Protein AF-0000000073252602 (afdb_homodimer)

Solvent-accessible surface area (backbone atoms only — not comparable to full-atom values): 15038 Å² total; per-residue (Å²): 120,87,71,72,68,54,63,70,47,52,50,23,44,49,46,22,26,39,42,20,16,16,50,15,20,23,41,30,28,45,29,68,19,36,39,57,23,21,64,76,45,53,69,66,58,18,42,52,24,44,48,33,38,52,52,40,44,60,67,46,49,59,59,51,23,48,54,31,21,53,34,11,45,50,21,18,51,52,25,47,75,69,73,41,64,23,64,26,22,44,47,18,18,54,30,28,41,40,50,56,59,48,40,61,74,76,37,43,68,57,50,51,53,50,53,30,44,61,70,67,71,46,96,67,52,54,66,55,50,46,50,50,50,51,51,49,27,52,54,41,37,58,47,16,49,40,14,36,52,8,20,55,30,25,47,53,20,56,55,71,69,73,120,86,70,74,70,55,65,71,46,52,51,23,42,48,47,23,25,41,42,19,15,16,50,16,20,23,41,31,26,45,29,68,20,36,38,58,22,20,65,75,44,52,68,67,60,16,44,52,23,44,48,33,38,51,52,40,44,60,67,47,47,59,59,51,23,48,53,32,19,52,35,10,46,50,20,19,51,53,24,47,76,69,74,41,64,22,65,27,22,44,47,17,18,54,30,29,42,42,50,55,58,46,40,62,75,74,36,42,68,58,50,52,52,49,51,31,44,61,70,67,71,45,94,67,52,53,67,54,51,46,50,48,50,49,51,48,26,52,54,42,37,57,47,17,50,39,15,38,52,9,20,55,30,26,47,53,21,55,54,73,68,76

Radius of gyration: 21.04 Å; Cα contacts (8 Å, |Δi|>4): 542; chains: 2; bounding box: 45×65×42 Å

Structure (mmCIF, N/CA/C/O backbone):
data_AF-0000000073252602-model_v1
#
loop_
_entity.id
_entity.type
_entity.pdbx_description
1 polymer 'Chromosome 1, complete genome'
#
loop_
_atom_site.group_PDB
_atom_site.id
_atom_site.type_symbol
_atom_site.label_atom_id
_atom_site.label_alt_id
_atom_site.label_comp_id
_atom_site.label_asym_id
_atom_site.label_entity_id
_atom_site.label_seq_id
_atom_site.pdbx_PDB_ins_code
_atom_site.Cartn_x
_atom_site.Cartn_y
_atom_site.Cartn_z
_atom_site.occupancy
_atom_site.B_iso_or_equiv
_atom_site.auth_seq_id
_atom_site.auth_comp_id
_atom_site.auth_asym_id
_atom_site.auth_atom_id
_atom_site.pdbx_PDB_model_num
ATOM 1 N N . MET A 1 1 ? -5.305 33 21.969 1 40.25 1 MET A N 1
ATOM 2 C CA . MET A 1 1 ? -4.047 32.281 22.172 1 40.25 1 MET A CA 1
ATOM 3 C C . MET A 1 1 ? -3.906 31.141 21.172 1 40.25 1 MET A C 1
ATOM 5 O O . MET A 1 1 ? -4.906 30.547 20.75 1 40.25 1 MET A O 1
ATOM 9 N N . PRO A 1 2 ? -2.93 31.094 20.281 1 50.28 2 PRO A N 1
ATOM 10 C CA . PRO A 1 2 ? -2.902 30.031 19.281 1 50.28 2 PRO A CA 1
ATOM 11 C C . PRO A 1 2 ? -3.271 28.656 19.844 1 50.28 2 PRO A C 1
ATOM 13 O O . PRO A 1 2 ? -2.803 28.281 20.922 1 50.28 2 PRO A O 1
ATOM 16 N N . VAL A 1 3 ? -4.598 28.234 19.875 1 56.09 3 VAL A N 1
ATOM 17 C CA . VAL A 1 3 ? -5.121 27.047 20.516 1 56.09 3 VAL A CA 1
ATOM 18 C C . VAL A 1 3 ? -4.203 25.859 20.234 1 56.09 3 VAL A C 1
ATOM 20 O O . VAL A 1 3 ? -4.023 25.469 19.078 1 56.09 3 VAL A O 1
ATOM 23 N N . SER A 1 4 ? -3.256 25.578 21.188 1 78.88 4 SER A N 1
ATOM 24 C CA . SER A 1 4 ? -2.33 24.453 21.094 1 78.88 4 SER A CA 1
ATOM 25 C C . SER A 1 4 ? -3.078 23.125 21.016 1 78.88 4 SER A C 1
ATOM 27 O O . SER A 1 4 ? -3.871 22.797 21.891 1 78.88 4 SER A O 1
ATO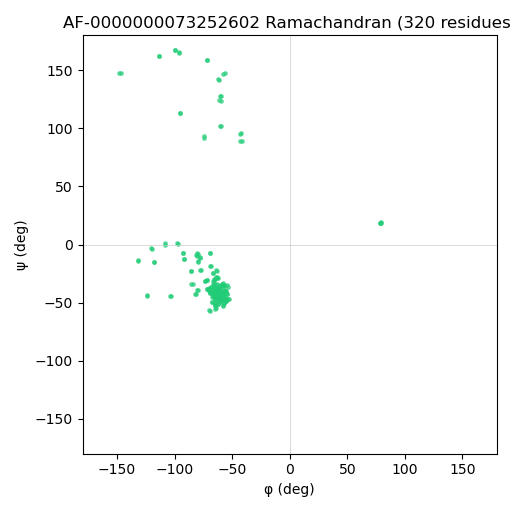M 29 N N . ILE A 1 5 ? -3.23 22.484 19.844 1 86.69 5 ILE A N 1
ATOM 30 C CA . ILE A 1 5 ? -3.879 21.188 19.703 1 86.69 5 ILE A CA 1
ATOM 31 C C . ILE A 1 5 ? -3.139 20.141 20.531 1 86.69 5 ILE A C 1
ATOM 33 O O . ILE A 1 5 ? -1.924 19.984 20.391 1 86.69 5 ILE A O 1
ATOM 37 N N . PRO A 1 6 ? -3.908 19.516 21.422 1 91 6 PRO A N 1
ATOM 38 C CA . PRO A 1 6 ? -3.242 18.484 22.219 1 91 6 PRO A CA 1
ATOM 39 C C . PRO A 1 6 ? -2.588 17.406 21.359 1 91 6 PRO A C 1
ATOM 41 O O . PRO A 1 6 ? -3.123 17.031 20.312 1 91 6 PRO A O 1
ATOM 44 N N . LEU A 1 7 ? -1.485 16.875 21.859 1 92.06 7 LEU A N 1
ATOM 45 C CA . LEU A 1 7 ? -0.663 15.914 21.125 1 92.06 7 LEU A CA 1
ATOM 46 C C . LEU A 1 7 ? -1.471 14.672 20.75 1 92.06 7 LEU A C 1
ATOM 48 O O . LEU A 1 7 ? -1.41 14.203 19.609 1 92.06 7 LEU A O 1
ATOM 52 N N . PRO A 1 8 ? -2.279 14.125 21.688 1 94.69 8 PRO A N 1
ATOM 53 C CA . PRO A 1 8 ? -3.055 12.938 21.312 1 94.69 8 PRO A CA 1
ATOM 54 C C . PRO A 1 8 ? -4 13.195 20.141 1 94.69 8 PRO A C 1
ATOM 56 O O . PRO A 1 8 ? -4.203 12.312 19.312 1 94.69 8 PRO A O 1
ATOM 59 N N . SER A 1 9 ? -4.535 14.359 20.078 1 94.44 9 SER A N 1
ATOM 60 C CA . SER A 1 9 ? -5.43 14.711 18.969 1 94.44 9 SER A CA 1
ATOM 61 C C . SER A 1 9 ? -4.672 14.82 17.656 1 94.44 9 SER A C 1
ATOM 63 O O . SER A 1 9 ? -5.152 14.367 16.609 1 94.44 9 SER A O 1
ATOM 65 N N . LEU A 1 10 ? -3.508 15.383 17.719 1 94.94 10 LEU A N 1
ATOM 66 C CA . LEU A 1 10 ? -2.674 15.5 16.531 1 94.94 10 LEU A CA 1
ATOM 67 C C . LEU A 1 10 ? -2.25 14.125 16.031 1 94.94 10 LEU A C 1
ATOM 69 O O . LEU A 1 10 ? -2.328 13.852 14.828 1 94.94 10 LEU A O 1
ATOM 73 N N . LEU A 1 11 ? -1.89 13.32 16.922 1 97.56 11 LEU A N 1
ATOM 74 C CA . LEU A 1 11 ? -1.437 11.984 16.562 1 97.56 11 LEU A CA 1
ATOM 75 C C . LEU A 1 11 ? -2.584 11.156 15.984 1 97.56 11 LEU A C 1
ATOM 77 O O . LEU A 1 11 ? -2.383 10.352 15.07 1 97.56 11 LEU A O 1
ATOM 81 N N . ALA A 1 12 ? -3.711 11.336 16.578 1 98.31 12 ALA A N 1
ATOM 82 C CA . ALA A 1 12 ? -4.879 10.625 16.062 1 98.31 12 ALA A CA 1
ATOM 83 C C . ALA A 1 12 ? -5.18 11.055 14.625 1 98.31 12 ALA A C 1
ATOM 85 O O . ALA A 1 12 ? -5.438 10.203 13.758 1 98.31 12 ALA A O 1
ATOM 86 N N . SER A 1 13 ? -5.145 12.352 14.336 1 98.06 13 SER A N 1
ATOM 87 C CA . SER A 1 13 ? -5.371 12.836 12.984 1 98.06 13 SER A CA 1
ATOM 88 C C . SER A 1 13 ? -4.316 12.305 12.023 1 98.06 13 SER A C 1
ATOM 90 O O . SER A 1 13 ? -4.652 11.805 10.945 1 98.06 13 SER A O 1
ATOM 92 N N . ALA A 1 14 ? -3.096 12.328 12.453 1 98.5 14 ALA A N 1
ATOM 93 C CA . ALA A 1 14 ? -1.998 11.859 11.609 1 98.5 14 ALA A CA 1
ATOM 94 C C . ALA A 1 14 ? -2.131 10.359 11.328 1 98.5 14 ALA A C 1
ATOM 96 O O . ALA A 1 14 ? -1.929 9.922 10.195 1 98.5 14 ALA A O 1
ATOM 97 N N . THR A 1 15 ? -2.482 9.648 12.336 1 98.75 15 THR A N 1
ATOM 98 C CA . THR A 1 15 ? -2.607 8.203 12.211 1 98.75 15 THR A CA 1
ATOM 99 C C . THR A 1 15 ? -3.764 7.84 11.281 1 98.75 15 THR A C 1
ATOM 101 O O . THR A 1 15 ? -3.645 6.926 10.461 1 98.75 15 THR A O 1
ATOM 104 N N . GLY A 1 16 ? -4.879 8.531 11.445 1 98.88 16 GLY A N 1
ATOM 105 C CA . GLY A 1 16 ? -5.988 8.305 10.539 1 98.88 16 GLY A CA 1
ATOM 106 C C . GLY A 1 16 ? -5.641 8.586 9.086 1 98.88 16 GLY A C 1
ATOM 107 O O . GLY A 1 16 ? -5.922 7.766 8.211 1 98.88 16 GLY A O 1
ATOM 108 N N . ILE A 1 17 ? -4.996 9.68 8.859 1 98.94 17 ILE A N 1
ATOM 109 C CA . ILE A 1 17 ? -4.648 10.109 7.512 1 98.94 17 ILE A CA 1
ATOM 110 C C . ILE A 1 17 ? -3.613 9.156 6.918 1 98.94 17 ILE A C 1
ATOM 112 O O . ILE A 1 17 ? -3.803 8.633 5.82 1 98.94 17 ILE A O 1
ATOM 116 N N . ALA A 1 18 ? -2.551 8.867 7.641 1 98.94 18 ALA A N 1
ATOM 117 C CA . ALA A 1 18 ? -1.508 7.961 7.168 1 98.94 18 ALA A CA 1
ATOM 118 C C . ALA A 1 18 ? -2.055 6.551 6.969 1 98.94 18 ALA A C 1
ATOM 120 O O . ALA A 1 18 ? -1.698 5.871 6.008 1 98.94 18 ALA A O 1
ATOM 121 N N . GLY A 1 19 ? -2.875 6.145 7.926 1 98.88 19 GLY A N 1
ATOM 122 C CA . GLY A 1 19 ? -3.445 4.812 7.832 1 98.88 19 GLY A CA 1
ATOM 123 C C . GLY A 1 19 ? -4.305 4.617 6.598 1 98.88 19 GLY A C 1
ATOM 124 O O . GLY A 1 19 ? -4.227 3.576 5.941 1 98.88 19 GLY A O 1
ATOM 125 N N . SER A 1 20 ? -5.133 5.578 6.316 1 98.94 20 SER A N 1
ATOM 126 C CA . SER A 1 20 ? -6 5.457 5.145 1 98.94 20 SER A CA 1
ATOM 127 C C . SER A 1 20 ? -5.188 5.512 3.855 1 98.94 20 SER A C 1
ATOM 129 O O . SER A 1 20 ? -5.496 4.801 2.895 1 98.94 20 SER A O 1
ATOM 131 N N . ALA A 1 21 ? -4.137 6.309 3.783 1 98.94 21 ALA A N 1
ATOM 132 C CA . ALA A 1 21 ? -3.244 6.316 2.625 1 98.94 21 ALA A CA 1
ATOM 133 C C . ALA A 1 21 ? -2.506 4.988 2.494 1 98.94 21 ALA A C 1
ATOM 135 O O . ALA A 1 21 ? -2.357 4.457 1.39 1 98.94 21 ALA A O 1
ATOM 136 N N . TRP A 1 22 ? -2.041 4.465 3.578 1 98.94 22 TRP A N 1
ATOM 137 C CA . TRP A 1 22 ? -1.344 3.182 3.605 1 98.94 22 TRP A CA 1
ATOM 138 C C . TRP A 1 22 ? -2.25 2.059 3.111 1 98.94 22 TRP A C 1
ATOM 140 O O . TRP A 1 22 ? -1.839 1.237 2.289 1 98.94 22 TRP A O 1
ATOM 150 N N . ALA A 1 23 ? -3.488 2.096 3.631 1 98.94 23 ALA A N 1
ATOM 151 C CA . ALA A 1 23 ? -4.453 1.091 3.193 1 98.94 23 ALA A CA 1
ATOM 152 C C . ALA A 1 23 ? -4.684 1.171 1.687 1 98.94 23 ALA A C 1
ATOM 154 O O . ALA A 1 23 ? -4.777 0.143 1.011 1 98.94 23 ALA A O 1
ATOM 155 N N . SER A 1 24 ? -4.82 2.367 1.198 1 98.94 24 SER A N 1
ATOM 156 C CA . SER A 1 24 ? -4.984 2.576 -0.236 1 98.94 24 SER A CA 1
ATOM 157 C C . SER A 1 24 ? -3.842 1.946 -1.023 1 98.94 24 SER A C 1
ATOM 159 O O . SER A 1 24 ? -4.074 1.235 -2.004 1 98.94 24 SER A O 1
ATOM 161 N N . GLY A 1 25 ? -2.588 2.166 -0.621 1 98.94 25 GLY A N 1
ATOM 162 C CA . GLY A 1 25 ? -1.432 1.586 -1.285 1 98.94 25 GLY A CA 1
ATOM 163 C C . GLY A 1 25 ? -1.416 0.07 -1.242 1 98.94 25 GLY A C 1
ATOM 164 O O . GLY A 1 25 ? -1.114 -0.582 -2.244 1 98.94 25 GLY A O 1
ATOM 165 N N . PHE A 1 26 ? -1.709 -0.442 -0.071 1 98.94 26 PHE A N 1
ATOM 166 C CA . PHE A 1 26 ? -1.754 -1.89 0.094 1 98.94 26 PHE A CA 1
ATOM 167 C C . PHE A 1 26 ? -2.748 -2.516 -0.876 1 98.94 26 PHE A C 1
ATOM 169 O O . PHE A 1 26 ? -2.414 -3.461 -1.592 1 98.94 26 PHE A O 1
ATOM 176 N N . ILE A 1 27 ? -3.945 -1.985 -0.9 1 98.94 27 ILE A N 1
ATOM 177 C CA . ILE A 1 27 ? -5.012 -2.529 -1.73 1 98.94 27 ILE A CA 1
ATOM 178 C C . ILE A 1 27 ? -4.656 -2.365 -3.205 1 98.94 27 ILE A C 1
ATOM 180 O O . ILE A 1 27 ? -4.875 -3.275 -4.008 1 98.94 27 ILE A O 1
ATOM 184 N N . ALA A 1 28 ? -4.102 -1.271 -3.59 1 98.94 28 ALA A N 1
ATOM 185 C CA . ALA A 1 28 ? -3.699 -1.035 -4.973 1 98.94 28 ALA A CA 1
ATOM 186 C C . ALA A 1 28 ? -2.641 -2.043 -5.414 1 98.94 28 ALA A C 1
ATOM 188 O O . ALA A 1 28 ? -2.648 -2.496 -6.562 1 98.94 28 ALA A O 1
ATOM 189 N N . SER A 1 29 ? -1.744 -2.379 -4.562 1 98.94 29 SER A N 1
ATOM 190 C CA . SER A 1 29 ? -0.656 -3.305 -4.859 1 98.94 29 SER A CA 1
ATOM 191 C C . SER A 1 29 ? -1.188 -4.688 -5.211 1 98.94 29 SER A C 1
ATOM 193 O O . SER A 1 29 ? -0.632 -5.375 -6.074 1 98.94 29 SER A O 1
ATOM 195 N N . LEU A 1 30 ? -2.254 -5.145 -4.555 1 98.94 30 LEU A N 1
ATOM 196 C CA . LEU A 1 30 ? -2.881 -6.418 -4.898 1 98.94 30 LEU A CA 1
ATOM 197 C C . LEU A 1 30 ? -3.279 -6.449 -6.367 1 98.94 30 LEU A C 1
ATOM 199 O O . LEU A 1 30 ? -3.104 -7.469 -7.043 1 98.94 30 LEU A O 1
ATOM 203 N N . SER A 1 31 ? -3.775 -5.355 -6.855 1 98.94 31 SER A N 1
ATOM 204 C CA . SER A 1 31 ? -4.27 -5.262 -8.227 1 98.94 31 SER A CA 1
ATOM 205 C C . SER A 1 31 ? -3.127 -5.027 -9.211 1 98.94 31 SER A C 1
ATOM 207 O O . SER A 1 31 ? -3.064 -5.668 -10.258 1 98.94 31 SER A O 1
ATOM 209 N N . LEU A 1 32 ? -2.234 -4.18 -8.852 1 98.88 32 LEU A N 1
ATOM 210 C CA . LEU A 1 32 ? -1.251 -3.697 -9.82 1 98.88 32 LEU A CA 1
ATOM 211 C C . LEU A 1 32 ? -0.057 -4.645 -9.898 1 98.88 32 LEU A C 1
ATOM 213 O O . LEU A 1 32 ? 0.691 -4.625 -10.875 1 98.88 32 LEU A O 1
ATOM 217 N N . ALA A 1 33 ? 0.138 -5.402 -8.867 1 98.81 33 ALA A N 1
ATOM 218 C CA . ALA A 1 33 ? 1.27 -6.324 -8.859 1 98.81 33 ALA A CA 1
ATOM 219 C C . ALA A 1 33 ? 0.807 -7.758 -8.617 1 98.81 33 ALA A C 1
ATOM 221 O O . ALA A 1 33 ? 1.169 -8.672 -9.359 1 98.81 33 ALA A O 1
ATOM 222 N N . GLY A 1 34 ? -0.078 -7.98 -7.68 1 98.81 34 GLY A N 1
ATOM 223 C CA . GLY A 1 34 ? -0.537 -9.32 -7.344 1 98.81 34 GLY A CA 1
ATOM 224 C C . GLY A 1 34 ? -1.29 -9.992 -8.477 1 98.81 34 GLY A C 1
ATOM 225 O O . GLY A 1 34 ? -0.947 -11.102 -8.883 1 98.81 34 GLY A O 1
ATOM 226 N N . VAL A 1 35 ? -2.262 -9.32 -8.992 1 98.94 35 VAL A N 1
ATOM 227 C CA . VAL A 1 35 ? -3.162 -9.867 -10 1 98.94 35 VAL A CA 1
ATOM 228 C C . VAL A 1 35 ? -2.377 -10.211 -11.258 1 98.94 35 VAL A C 1
ATOM 230 O O . VAL A 1 35 ? -2.539 -11.297 -11.828 1 98.94 35 VAL A O 1
ATOM 233 N N . PRO A 1 36 ? -1.492 -9.367 -11.734 1 98.81 36 PRO A N 1
ATOM 234 C CA . PRO A 1 36 ? -0.687 -9.75 -12.898 1 98.81 36 PRO A CA 1
ATOM 235 C C . PRO A 1 36 ? 0.104 -11.039 -12.664 1 98.81 36 PRO A C 1
ATOM 237 O O . PRO A 1 36 ? 0.293 -11.828 -13.594 1 98.81 36 PRO A O 1
ATOM 240 N N . GLY A 1 37 ? 0.576 -11.273 -11.453 1 98.62 37 GLY A N 1
ATOM 241 C CA . GLY A 1 37 ? 1.237 -12.523 -11.133 1 98.62 37 GLY A CA 1
ATOM 242 C C . GLY A 1 37 ? 0.337 -13.734 -11.305 1 98.62 37 GLY A C 1
ATOM 243 O O . GLY A 1 37 ? 0.755 -14.758 -11.859 1 98.62 37 GLY A O 1
ATOM 244 N N . ALA A 1 38 ? -0.851 -13.617 -10.844 1 98.88 38 ALA A N 1
ATOM 245 C CA . ALA A 1 38 ? -1.826 -14.695 -11 1 98.88 38 ALA A CA 1
ATOM 246 C C . ALA A 1 38 ? -2.131 -14.953 -12.477 1 98.88 38 ALA A C 1
ATOM 248 O O . ALA A 1 38 ? -2.225 -16.109 -12.906 1 98.88 38 ALA A O 1
ATOM 249 N N . LEU A 1 39 ? -2.186 -13.906 -13.25 1 98.75 39 LEU A N 1
ATOM 250 C CA . LEU A 1 39 ? -2.666 -13.992 -14.625 1 98.75 39 LEU A CA 1
ATOM 251 C C . LEU A 1 39 ? -1.577 -14.516 -15.547 1 98.75 39 LEU A C 1
ATOM 253 O O . LEU A 1 39 ? -1.838 -14.812 -16.719 1 98.75 39 LEU A O 1
ATOM 257 N N . GLN A 1 40 ? -0.345 -14.672 -15.031 1 98.5 40 GLN A N 1
ATOM 258 C CA . GLN A 1 40 ? 0.721 -15.297 -15.812 1 98.5 40 GLN A CA 1
ATOM 259 C C . GLN A 1 40 ? 0.573 -16.812 -15.844 1 98.5 40 GLN A C 1
ATOM 261 O O . GLN A 1 40 ? 1.247 -17.5 -16.609 1 98.5 40 GLN A O 1
ATOM 266 N N . LEU A 1 41 ? -0.317 -17.344 -15 1 98.56 41 LEU A N 1
ATOM 267 C CA . LEU A 1 41 ? -0.485 -18.797 -14.852 1 98.56 41 LEU A CA 1
ATOM 268 C C . LEU A 1 41 ? -1.858 -19.234 -15.344 1 98.56 41 LEU A C 1
ATOM 270 O O . LEU A 1 41 ? -2.773 -18.406 -15.461 1 98.56 41 LEU A O 1
ATOM 274 N N . SER A 1 42 ? -2.01 -20.516 -15.609 1 97.81 42 SER A N 1
ATOM 275 C CA . SER A 1 42 ? -3.309 -21.109 -15.898 1 97.81 42 SER A CA 1
ATOM 276 C C . SER A 1 42 ? -3.879 -21.812 -14.664 1 97.81 42 SER A C 1
ATOM 278 O O . SER A 1 42 ? -3.191 -21.969 -13.656 1 97.81 42 SER A O 1
ATOM 280 N N . THR A 1 43 ? -5.148 -22.141 -14.75 1 97.06 43 THR A N 1
ATOM 281 C CA . THR A 1 43 ? -5.754 -22.938 -13.68 1 97.06 43 THR A CA 1
ATOM 282 C C . THR A 1 43 ? -5.07 -24.281 -13.555 1 97.06 43 THR A C 1
ATOM 284 O O . THR A 1 43 ? -4.605 -24.844 -14.547 1 97.06 43 THR A O 1
ATOM 287 N N . PRO A 1 44 ? -4.922 -24.703 -12.352 1 97.56 44 PRO A N 1
ATOM 288 C CA . PRO A 1 44 ? -5.461 -24.156 -11.109 1 97.56 44 PRO A CA 1
ATOM 289 C C . PRO A 1 44 ? -4.504 -23.172 -10.43 1 97.56 44 PRO A C 1
ATOM 291 O O . PRO A 1 44 ? -4.871 -22.516 -9.453 1 97.56 44 PRO A O 1
ATOM 294 N N . SER A 1 45 ? -3.248 -23 -10.906 1 98.31 45 SER A N 1
ATOM 295 C CA . SER A 1 45 ? -2.229 -22.188 -10.242 1 98.31 45 SER A CA 1
ATOM 296 C C . SER A 1 45 ? -2.66 -20.734 -10.148 1 98.31 45 SER A C 1
ATOM 298 O O . SER A 1 45 ? -2.41 -20.078 -9.133 1 98.31 45 SER A O 1
ATOM 300 N N . SER A 1 46 ? -3.303 -20.266 -11.219 1 98.69 46 SER A N 1
ATOM 301 C CA . SER A 1 46 ? -3.771 -18.875 -11.203 1 98.69 46 SER A CA 1
ATOM 302 C C . SER A 1 46 ? -4.754 -18.641 -10.062 1 98.69 46 SER A C 1
ATOM 304 O O . SER A 1 46 ? -4.672 -17.625 -9.367 1 98.69 46 SER A O 1
ATOM 306 N N . THR A 1 47 ? -5.688 -19.547 -9.805 1 98.62 47 THR A N 1
ATOM 307 C CA . THR A 1 47 ? -6.68 -19.375 -8.75 1 98.62 47 THR A CA 1
ATOM 308 C C . THR A 1 47 ? -6.043 -19.531 -7.375 1 98.62 47 THR A C 1
ATOM 310 O O . THR A 1 47 ? -6.469 -18.891 -6.414 1 98.62 47 THR A O 1
ATOM 313 N N . ILE A 1 48 ? -5.016 -20.328 -7.281 1 98.5 48 ILE A N 1
ATOM 314 C CA . ILE A 1 48 ? -4.297 -20.484 -6.02 1 98.5 48 ILE A CA 1
ATOM 315 C C . ILE A 1 48 ? -3.66 -19.156 -5.629 1 98.5 48 ILE A C 1
ATOM 317 O O . ILE A 1 48 ? -3.775 -18.719 -4.48 1 98.5 48 ILE A O 1
ATOM 321 N N . VAL A 1 49 ? -3.016 -18.531 -6.574 1 98.88 49 VAL A N 1
ATOM 322 C CA . VAL A 1 49 ? -2.375 -17.25 -6.309 1 98.88 49 VAL A CA 1
ATOM 323 C C . VAL A 1 49 ? -3.434 -16.203 -5.961 1 98.88 49 VAL A C 1
ATOM 325 O O . VAL A 1 49 ? -3.307 -15.484 -4.965 1 98.88 49 VAL A O 1
ATOM 328 N N . TRP A 1 50 ? -4.5 -16.125 -6.746 1 98.94 50 TRP A N 1
ATOM 329 C CA . TRP A 1 50 ? -5.562 -15.172 -6.441 1 98.94 50 TRP A CA 1
ATOM 330 C C . TRP A 1 50 ? -6.129 -15.414 -5.047 1 98.94 50 TRP A C 1
ATOM 332 O O . TRP A 1 50 ? -6.375 -14.469 -4.297 1 98.94 50 TRP A O 1
ATOM 342 N N . HIS A 1 51 ? -6.406 -16.625 -4.734 1 98.81 51 HIS A N 1
ATOM 343 C CA . HIS A 1 51 ? -6.988 -16.953 -3.438 1 98.81 51 HIS A CA 1
ATOM 344 C C . HIS A 1 51 ? -6.109 -16.453 -2.297 1 98.81 51 HIS A C 1
ATOM 346 O O . HIS A 1 51 ? -6.613 -16.016 -1.261 1 98.81 51 HIS A O 1
ATOM 352 N N . GLN A 1 52 ? -4.812 -16.578 -2.424 1 98.75 52 GLN A N 1
ATOM 353 C CA . GLN A 1 52 ? -3.918 -16.078 -1.389 1 98.75 52 GLN A CA 1
ATOM 354 C C . GLN A 1 52 ? -4.004 -14.555 -1.278 1 98.75 52 GLN A C 1
ATOM 356 O O . GLN A 1 52 ? -4.031 -14.008 -0.175 1 98.75 52 GLN A O 1
ATOM 361 N N . LEU A 1 53 ? -3.996 -13.875 -2.449 1 98.88 53 LEU A N 1
ATOM 362 C CA . LEU A 1 53 ? -4.184 -12.43 -2.428 1 98.88 53 LEU A CA 1
ATOM 363 C C . LEU A 1 53 ? -5.473 -12.055 -1.708 1 98.88 53 LEU A C 1
ATOM 365 O O . LEU A 1 53 ? -5.473 -11.203 -0.82 1 98.88 53 LEU A O 1
ATOM 369 N N . PHE A 1 54 ? -6.566 -12.758 -2.111 1 98.88 54 PHE A N 1
ATOM 370 C CA . PHE A 1 54 ? -7.891 -12.523 -1.542 1 98.88 54 PHE A CA 1
ATOM 371 C C . PHE A 1 54 ? -7.891 -12.797 -0.044 1 98.88 54 PHE A C 1
ATOM 373 O O . PHE A 1 54 ? -8.344 -11.969 0.746 1 98.88 54 PHE A O 1
ATOM 380 N N . SER A 1 55 ? -7.387 -13.891 0.417 1 98.56 55 SER A N 1
ATOM 381 C CA . SER A 1 55 ? -7.457 -14.336 1.808 1 98.56 55 SER A CA 1
ATOM 382 C C . SER A 1 55 ? -6.605 -13.445 2.709 1 98.56 55 SER A C 1
ATOM 384 O O . SER A 1 55 ? -7.012 -13.109 3.822 1 98.56 55 SER A O 1
ATOM 386 N N . ARG A 1 56 ? -5.441 -13.07 2.283 1 98.38 56 ARG A N 1
ATOM 387 C CA . ARG A 1 56 ? -4.59 -12.172 3.057 1 98.38 56 ARG A CA 1
ATOM 388 C C . ARG A 1 56 ? -5.199 -10.781 3.148 1 98.38 56 ARG A C 1
ATOM 390 O O . ARG A 1 56 ? -5.191 -10.164 4.215 1 98.38 56 ARG A O 1
ATOM 397 N N . GLY A 1 57 ? -5.695 -10.305 1.957 1 98.06 57 GLY A N 1
ATOM 398 C CA . GLY A 1 57 ? -6.395 -9.031 1.986 1 98.06 57 GLY A CA 1
ATOM 399 C C . GLY A 1 57 ? -7.578 -9.023 2.939 1 98.06 57 GLY A C 1
ATOM 400 O O . GLY A 1 57 ? -7.723 -8.102 3.746 1 98.06 57 GLY A O 1
ATOM 401 N N . PHE A 1 58 ? -8.312 -10.031 2.906 1 97.81 58 PHE A N 1
ATOM 402 C CA . PHE A 1 58 ? -9.492 -10.156 3.748 1 97.81 58 PHE A CA 1
ATOM 403 C C . PHE A 1 58 ? -9.102 -10.227 5.223 1 97.81 58 PHE A C 1
ATOM 405 O O . PHE A 1 58 ? -9.789 -9.664 6.078 1 97.81 58 PHE A O 1
ATOM 412 N N . ALA A 1 59 ? -8.062 -10.844 5.531 1 98 59 ALA A N 1
ATOM 413 C CA . ALA A 1 59 ? -7.617 -11.008 6.914 1 98 59 ALA A CA 1
ATOM 414 C C . ALA A 1 59 ? -7.055 -9.703 7.473 1 98 59 ALA A C 1
ATOM 416 O O . ALA A 1 59 ? -7.156 -9.445 8.672 1 98 59 ALA A O 1
ATOM 417 N N . LEU A 1 60 ? -6.465 -8.875 6.668 1 98.44 60 LEU A N 1
ATOM 418 C CA . LEU A 1 60 ? -5.676 -7.738 7.145 1 98.44 60 LEU A CA 1
ATOM 419 C C . LEU A 1 60 ? -6.457 -6.438 6.992 1 98.44 60 LEU A C 1
ATOM 421 O O . LEU A 1 60 ? -6.527 -5.641 7.93 1 98.44 60 LEU A O 1
ATOM 425 N N . MET A 1 61 ? -7.09 -6.254 5.855 1 98.56 61 MET A N 1
ATOM 426 C CA . MET A 1 61 ? -7.496 -4.898 5.5 1 98.56 61 MET A CA 1
ATOM 427 C C . MET A 1 61 ? -8.773 -4.508 6.23 1 98.56 61 MET A C 1
ATOM 429 O O . MET A 1 61 ? -8.906 -3.377 6.703 1 98.56 61 MET A O 1
ATOM 433 N N . PRO A 1 62 ? -9.812 -5.434 6.418 1 98.5 62 PRO A N 1
ATOM 434 C CA . PRO A 1 62 ? -10.984 -5.004 7.188 1 98.5 62 PRO A CA 1
ATOM 435 C C . PRO A 1 62 ? -10.641 -4.633 8.625 1 98.5 62 PRO A C 1
ATOM 437 O O . PRO A 1 62 ? -11.148 -3.633 9.148 1 98.5 62 PRO A O 1
ATOM 440 N N . LYS A 1 63 ? -9.836 -5.391 9.312 1 98.56 63 LYS A N 1
ATOM 441 C CA . LYS A 1 63 ? -9.391 -5.059 10.664 1 98.56 63 LYS A CA 1
ATOM 442 C C . LYS A 1 63 ? -8.641 -3.73 10.688 1 98.56 63 LYS A C 1
ATOM 444 O O . LYS A 1 63 ? -8.859 -2.902 11.57 1 98.56 63 LYS A O 1
ATOM 449 N N . PHE A 1 64 ? -7.719 -3.521 9.734 1 98.88 64 PHE A N 1
ATOM 450 C CA . PHE A 1 64 ? -6.973 -2.273 9.625 1 98.88 64 PHE A CA 1
ATOM 451 C C . PHE A 1 64 ? -7.914 -1.098 9.398 1 98.88 64 PHE A C 1
ATOM 453 O O . PHE A 1 64 ? -7.742 -0.031 9.992 1 98.88 64 PHE A O 1
ATOM 460 N N . ALA A 1 65 ? -8.891 -1.295 8.5 1 98.81 65 ALA A N 1
ATOM 461 C CA . ALA A 1 65 ? -9.844 -0.237 8.18 1 98.81 65 ALA A CA 1
ATOM 462 C C . ALA A 1 65 ? -10.664 0.158 9.406 1 98.81 65 ALA A C 1
ATOM 464 O O . ALA A 1 65 ? -10.852 1.346 9.672 1 98.81 65 ALA A O 1
ATOM 465 N N . VAL A 1 66 ? -11.156 -0.771 10.141 1 98.88 66 VAL A N 1
ATOM 466 C CA . VAL A 1 66 ? -11.977 -0.508 11.312 1 98.88 66 VAL A CA 1
ATOM 467 C C . VAL A 1 66 ? -11.156 0.219 12.375 1 98.88 66 VAL A C 1
ATOM 469 O O . VAL A 1 66 ? -11.625 1.181 12.984 1 98.88 66 VAL A O 1
ATOM 472 N N . THR A 1 67 ? -9.922 -0.224 12.617 1 98.81 67 THR A N 1
ATOM 473 C CA . THR A 1 67 ? -9.055 0.426 13.594 1 98.81 67 THR A CA 1
ATOM 474 C C . THR A 1 67 ? -8.734 1.854 13.164 1 98.81 67 THR A C 1
ATOM 476 O O . THR A 1 67 ? -8.773 2.777 13.984 1 98.81 67 THR A O 1
ATOM 479 N N . THR A 1 68 ? -8.398 2.023 11.883 1 98.88 68 THR A N 1
ATOM 480 C CA . THR A 1 68 ? -8.125 3.355 11.359 1 98.88 68 THR A CA 1
ATOM 481 C C . THR A 1 68 ? -9.359 4.246 11.492 1 98.88 68 THR A C 1
ATOM 483 O O . THR A 1 68 ? -9.25 5.426 11.836 1 98.88 68 THR A O 1
ATOM 486 N N . THR A 1 69 ? -10.492 3.707 11.211 1 98.94 69 THR A N 1
ATOM 487 C CA . THR A 1 69 ? -11.758 4.418 11.352 1 98.94 69 THR A CA 1
ATOM 488 C C . THR A 1 69 ? -11.953 4.887 12.789 1 98.94 69 THR A C 1
ATOM 490 O O . THR A 1 69 ? -12.328 6.035 13.031 1 98.94 69 THR A O 1
ATOM 493 N N . ALA A 1 70 ? -11.719 4.031 13.734 1 98.88 70 ALA A N 1
ATOM 494 C CA . ALA A 1 70 ? -11.852 4.391 15.141 1 98.88 70 ALA A CA 1
ATOM 495 C C . ALA A 1 70 ? -10.93 5.547 15.5 1 98.88 70 ALA A C 1
ATOM 497 O O . ALA A 1 70 ? -11.312 6.457 16.234 1 98.88 70 ALA A O 1
ATOM 498 N N . VAL A 1 71 ? -9.727 5.543 15.047 1 98.88 71 VAL A N 1
ATOM 499 C CA . VAL A 1 71 ? -8.75 6.598 15.297 1 98.88 71 VAL A CA 1
ATOM 500 C C . VAL A 1 71 ? -9.25 7.91 14.695 1 98.88 71 VAL A C 1
ATOM 502 O O . VAL A 1 71 ? -9.18 8.961 15.344 1 98.88 71 VAL A O 1
ATOM 505 N N . TYR A 1 72 ? -9.727 7.879 13.469 1 98.81 72 TYR A N 1
ATOM 506 C CA . TYR A 1 72 ? -10.312 9.047 12.812 1 98.81 72 TYR A CA 1
ATOM 507 C C . TYR A 1 72 ? -11.453 9.617 13.648 1 98.81 72 TYR A C 1
ATOM 509 O O . TYR A 1 72 ? -11.562 10.836 13.82 1 98.81 72 TYR A O 1
ATOM 517 N N . LEU A 1 73 ? -12.32 8.758 14.078 1 98.88 73 LEU A N 1
ATOM 518 C CA . LEU A 1 73 ? -13.484 9.219 14.828 1 98.88 73 LEU A CA 1
ATOM 519 C C . LEU A 1 73 ? -13.062 9.844 16.156 1 98.88 73 LEU A C 1
ATOM 521 O O . LEU A 1 73 ? -13.664 10.82 16.609 1 98.88 73 LEU A O 1
ATOM 525 N N . TYR A 1 74 ? -12.086 9.273 16.766 1 98.75 74 TYR A N 1
ATOM 526 C CA . TYR A 1 74 ? -11.539 9.906 17.969 1 98.75 74 TYR A CA 1
ATOM 527 C C . TYR A 1 74 ? -10.984 11.289 17.641 1 98.75 74 TYR A C 1
ATOM 529 O O . TYR A 1 74 ? -11.234 12.25 18.375 1 98.75 74 TYR A O 1
ATOM 537 N N . ALA A 1 75 ? -10.219 11.383 16.609 1 98.38 75 ALA A N 1
ATOM 538 C CA . ALA A 1 75 ? -9.68 12.672 16.188 1 98.38 75 ALA A CA 1
ATOM 539 C C . ALA A 1 75 ? -10.797 13.672 15.906 1 98.38 75 ALA A C 1
ATOM 541 O O . ALA A 1 75 ? -10.703 14.844 16.281 1 98.38 75 ALA A O 1
ATOM 542 N N . ALA A 1 76 ? -11.82 13.188 15.242 1 98.56 76 ALA A N 1
ATOM 543 C CA . ALA A 1 76 ? -12.945 14.062 14.922 1 98.56 76 ALA A CA 1
ATOM 544 C C . ALA A 1 76 ? -13.648 14.539 16.188 1 98.56 76 ALA A C 1
ATOM 546 O O . ALA A 1 76 ? -14 15.711 16.312 1 98.56 76 ALA A O 1
ATOM 547 N N . TYR A 1 77 ? -13.852 13.648 17.047 1 98.38 77 TYR A N 1
ATOM 548 C CA . TYR A 1 77 ? -14.5 13.969 18.312 1 98.38 77 TYR A CA 1
ATOM 549 C C . TYR A 1 77 ? -13.719 15.047 19.078 1 98.38 77 TYR A C 1
ATOM 551 O O . TYR A 1 77 ? -14.297 16.031 19.516 1 98.38 77 TYR A O 1
ATOM 559 N N . THR A 1 78 ? -12.461 14.852 19.266 1 97.38 78 THR A N 1
ATOM 560 C CA . THR A 1 78 ? -11.633 15.82 19.984 1 97.38 78 THR A CA 1
ATOM 561 C C . THR A 1 78 ? -11.594 17.156 19.25 1 97.38 78 THR A C 1
ATOM 563 O O . THR A 1 78 ? -11.617 18.219 19.859 1 97.38 78 THR A O 1
ATOM 566 N N . ALA A 1 79 ? -11.461 17.094 17.953 1 96.62 79 ALA A N 1
ATOM 567 C CA . ALA A 1 79 ? -11.477 18.328 17.156 1 96.62 79 ALA A CA 1
ATOM 568 C C . ALA A 1 79 ? -12.773 19.094 17.391 1 96.62 79 ALA A C 1
ATOM 570 O O . ALA A 1 79 ? -12.75 20.312 17.578 1 96.62 79 ALA A O 1
ATOM 571 N N . GLN A 1 80 ? -13.844 18.422 17.344 1 97.19 80 GLN A N 1
ATOM 572 C CA . GLN A 1 80 ? -15.141 19.047 17.547 1 97.19 80 GLN A CA 1
ATOM 573 C C . GLN A 1 80 ? -15.211 19.688 18.938 1 97.19 80 GLN A C 1
ATOM 575 O O . GLN A 1 80 ? -15.695 20.812 19.078 1 97.19 80 GLN A O 1
ATOM 580 N N . GLN A 1 81 ? -14.742 19.047 19.906 1 96.81 81 GLN A N 1
ATOM 581 C CA . GLN A 1 81 ? -14.75 19.547 21.281 1 96.81 81 GLN A CA 1
ATOM 582 C C . GLN A 1 81 ? -13.906 20.812 21.406 1 96.81 81 GLN A C 1
ATOM 584 O O . GLN A 1 81 ? -14.195 21.672 22.234 1 96.81 81 GLN A O 1
ATOM 589 N N . GLN A 1 82 ? -12.977 20.922 20.609 1 94.06 82 GLN A N 1
ATOM 590 C CA . GLN A 1 82 ? -12.055 22.047 20.672 1 94.06 82 GLN A CA 1
ATOM 591 C C . GLN A 1 82 ? -12.438 23.141 19.672 1 94.06 82 GLN A C 1
ATOM 593 O O . GLN A 1 82 ? -11.695 24.094 19.484 1 94.06 82 GLN A O 1
ATOM 598 N N . GLY A 1 83 ? -13.477 22.984 18.938 1 93.56 83 GLY A N 1
ATOM 599 C CA . GLY A 1 83 ? -13.969 23.984 18.016 1 93.56 83 GLY A CA 1
ATOM 600 C C . GLY A 1 83 ? -13.195 24.016 16.703 1 93.56 83 GLY A C 1
ATOM 601 O O . GLY A 1 83 ? -13.18 25.047 16.016 1 93.56 83 GLY A O 1
ATOM 602 N N . ARG A 1 84 ? -12.508 22.938 16.469 1 93.5 84 ARG A N 1
ATOM 603 C CA . ARG A 1 84 ? -11.742 22.859 15.227 1 93.5 84 ARG A CA 1
ATOM 604 C C . ARG A 1 84 ? -12.523 22.125 14.141 1 93.5 84 ARG A C 1
ATOM 606 O O . ARG A 1 84 ? -13.547 21.5 14.422 1 93.5 84 ARG A O 1
ATOM 613 N N . SER A 1 85 ? -12.039 22.281 12.938 1 94.75 85 SER A N 1
ATOM 614 C CA . SER A 1 85 ? -12.656 21.562 11.82 1 94.75 85 SER A CA 1
ATOM 615 C C . SER A 1 85 ? -12.602 20.047 12.031 1 94.75 85 SER A C 1
ATOM 617 O O . SER A 1 85 ? -11.555 19.516 12.383 1 94.75 85 SER A O 1
ATOM 619 N N . TRP A 1 86 ? -13.734 19.359 11.93 1 97 86 TRP A N 1
ATOM 620 C CA . TRP A 1 86 ? -13.781 17.953 12.258 1 97 86 TRP A CA 1
ATOM 621 C C . TRP A 1 86 ? -14.484 17.156 11.164 1 97 86 TRP A C 1
ATOM 623 O O . TRP A 1 86 ? -14.375 15.922 11.109 1 97 86 TRP A O 1
ATOM 633 N N . LYS A 1 87 ? -15.172 17.766 10.25 1 98.31 87 LYS A N 1
ATOM 634 C CA . LYS A 1 87 ? -15.977 17.078 9.234 1 98.31 87 LYS A CA 1
ATOM 635 C C . LYS A 1 87 ? -15.094 16.266 8.289 1 98.31 87 LYS A C 1
ATOM 637 O O . LYS A 1 87 ? -15.461 15.172 7.871 1 98.31 87 LYS A O 1
ATOM 642 N N . GLY A 1 88 ? -13.93 16.844 7.875 1 98.44 88 GLY A N 1
ATOM 643 C CA . GLY A 1 88 ? -12.992 16.094 7.047 1 98.44 88 GLY A CA 1
ATOM 644 C C . GLY A 1 88 ? -12.508 14.812 7.691 1 98.44 88 GLY A C 1
ATOM 645 O O . GLY A 1 88 ? -12.281 13.812 7.008 1 98.44 88 GLY A O 1
ATOM 646 N N . LEU A 1 89 ? -12.391 14.836 8.977 1 98.81 89 LEU A N 1
ATOM 647 C CA . LEU A 1 89 ? -11.961 13.656 9.719 1 98.81 89 LEU A CA 1
ATOM 648 C C . LEU A 1 89 ? -13.062 12.602 9.742 1 98.81 89 LEU A C 1
ATOM 650 O O . LEU A 1 89 ? -12.789 11.406 9.625 1 98.81 89 LEU A O 1
ATOM 654 N N . VAL A 1 90 ? -14.297 13.016 9.875 1 98.88 90 VAL A N 1
ATOM 655 C CA . VAL A 1 90 ? -15.422 12.086 9.812 1 98.88 90 VAL A CA 1
ATOM 656 C C . VAL A 1 90 ? -15.508 11.477 8.414 1 98.88 90 VAL A C 1
ATOM 658 O O . VAL A 1 90 ? -15.727 10.273 8.273 1 98.88 90 VAL A O 1
ATOM 661 N N . PHE A 1 91 ? -15.375 12.273 7.441 1 98.81 91 PHE A N 1
ATOM 662 C CA . PHE A 1 91 ? -15.375 11.75 6.082 1 98.81 91 PHE A CA 1
ATOM 663 C C . PHE A 1 91 ? -14.25 10.75 5.887 1 98.81 91 PHE A C 1
ATOM 665 O O . PHE A 1 91 ? -14.43 9.727 5.223 1 98.81 91 PHE A O 1
ATOM 672 N N . GLY A 1 92 ? -13.016 11.125 6.426 1 98.88 92 GLY A N 1
ATOM 673 C CA . GLY A 1 92 ? -11.922 10.164 6.387 1 98.88 92 GLY A CA 1
ATOM 674 C C . GLY A 1 92 ? -12.281 8.828 7.012 1 98.88 92 GLY A C 1
ATOM 675 O O . GLY A 1 92 ? -11.969 7.777 6.453 1 98.88 92 GLY A O 1
ATOM 676 N N . ALA A 1 93 ? -12.938 8.836 8.102 1 98.94 93 ALA A N 1
ATOM 677 C CA . ALA A 1 93 ? -13.375 7.633 8.805 1 98.94 93 ALA A CA 1
ATOM 678 C C . ALA A 1 93 ? -14.344 6.82 7.945 1 98.94 93 ALA A C 1
ATOM 680 O O . ALA A 1 93 ? -14.125 5.633 7.707 1 98.94 93 ALA A O 1
ATOM 681 N N . VAL A 1 94 ? -15.359 7.461 7.438 1 98.94 94 VAL A N 1
ATOM 682 C CA . VAL A 1 94 ? -16.406 6.797 6.668 1 98.94 94 VAL A CA 1
ATOM 683 C C . VAL A 1 94 ? -15.82 6.223 5.383 1 98.94 94 VAL A C 1
ATOM 685 O O . VAL A 1 94 ? -16.125 5.086 5.008 1 98.94 94 VAL A O 1
ATOM 688 N N . SER A 1 95 ? -15.008 7.012 4.742 1 98.94 95 SER A N 1
ATOM 689 C CA . SER A 1 95 ? -14.359 6.551 3.521 1 98.94 95 SER A CA 1
ATOM 690 C C . SER A 1 95 ? -13.508 5.309 3.783 1 98.94 95 SER A C 1
ATOM 692 O O . SER A 1 95 ? -13.578 4.336 3.033 1 98.94 95 SER A O 1
ATOM 694 N N . THR A 1 96 ? -12.75 5.301 4.828 1 98.94 96 THR A N 1
ATOM 695 C CA . THR A 1 96 ? -11.82 4.215 5.129 1 98.94 96 THR A CA 1
ATOM 696 C C . THR A 1 96 ? -12.578 2.912 5.379 1 98.94 96 THR A C 1
ATOM 698 O O . THR A 1 96 ? -12.266 1.881 4.781 1 98.94 96 THR A O 1
ATOM 701 N N . VAL A 1 97 ? -13.609 2.914 6.125 1 98.88 97 VAL A N 1
ATOM 702 C CA . VAL A 1 97 ? -14.312 1.687 6.492 1 98.88 97 VAL A CA 1
ATOM 703 C C . VAL A 1 97 ? -15.219 1.25 5.344 1 98.88 97 VAL A C 1
ATOM 705 O O . VAL A 1 97 ? -15.664 0.1 5.301 1 98.88 97 VAL A O 1
ATOM 708 N N . SER A 1 98 ? -15.484 2.1 4.383 1 98.94 98 SER A N 1
ATOM 709 C CA . SER A 1 98 ? -16.406 1.823 3.287 1 98.94 98 SER A CA 1
ATOM 710 C C . SER A 1 98 ? -15.836 0.768 2.344 1 98.94 98 SER A C 1
ATOM 712 O O . SER A 1 98 ? -16.547 0.278 1.457 1 98.94 98 SER A O 1
ATOM 714 N N . ILE A 1 99 ? -14.586 0.371 2.527 1 98.88 99 ILE A N 1
ATOM 715 C CA . ILE A 1 99 ? -14.062 -0.711 1.7 1 98.88 99 ILE A CA 1
ATOM 716 C C . ILE A 1 99 ? -14.859 -1.99 1.964 1 98.88 99 ILE A C 1
ATOM 718 O O . ILE A 1 99 ? -15 -2.836 1.076 1 98.88 99 ILE A O 1
ATOM 722 N N . ILE A 1 100 ? -15.391 -2.129 3.16 1 98.88 100 ILE A N 1
ATOM 723 C CA . ILE A 1 100 ? -16.125 -3.326 3.553 1 98.88 100 ILE A CA 1
ATOM 724 C C . ILE A 1 100 ? -17.453 -3.393 2.797 1 98.88 100 ILE A C 1
ATOM 726 O O . ILE A 1 100 ? -17.688 -4.336 2.039 1 98.88 100 ILE A O 1
ATOM 730 N N . PRO A 1 101 ? -18.266 -2.371 2.914 1 98.81 101 PRO A N 1
ATOM 731 C CA . PRO A 1 101 ? -19.516 -2.463 2.137 1 98.81 101 PRO A CA 1
ATOM 732 C C . PRO A 1 101 ? -19.266 -2.41 0.63 1 98.81 101 PRO A C 1
ATOM 734 O O . PRO A 1 101 ? -20.031 -2.994 -0.144 1 98.81 101 PRO A O 1
ATOM 737 N N . PHE A 1 102 ? -18.281 -1.745 0.105 1 98.88 102 PHE A N 1
ATOM 738 C CA . PHE A 1 102 ? -17.922 -1.804 -1.309 1 98.88 102 PHE A CA 1
ATOM 739 C C . PHE A 1 102 ? -17.734 -3.246 -1.759 1 98.88 102 PHE A C 1
ATOM 741 O O . PHE A 1 102 ? -18.234 -3.646 -2.811 1 98.88 102 PHE A O 1
ATOM 748 N N . THR A 1 103 ? -16.984 -3.984 -0.941 1 98.81 103 THR A N 1
ATOM 749 C CA . THR A 1 103 ? -16.719 -5.379 -1.276 1 98.81 103 THR A CA 1
ATOM 750 C C . THR A 1 103 ? -18.031 -6.172 -1.341 1 98.81 103 THR A C 1
ATOM 752 O O . THR A 1 103 ? -18.266 -6.906 -2.303 1 98.81 103 THR A O 1
ATOM 755 N N . VAL A 1 104 ? -18.859 -6.004 -0.37 1 98.5 104 VAL A N 1
ATOM 756 C CA . VAL A 1 104 ? -20.109 -6.75 -0.291 1 98.5 104 VAL A CA 1
ATOM 757 C C . VAL A 1 104 ? -21.016 -6.371 -1.465 1 98.5 104 VAL A C 1
ATOM 759 O O . VAL A 1 104 ? -21.609 -7.242 -2.109 1 98.5 104 VAL A O 1
ATOM 762 N N . LEU A 1 105 ? -21.031 -5.133 -1.823 1 98.62 105 LEU A N 1
ATOM 763 C CA . LEU A 1 105 ? -22 -4.645 -2.803 1 98.62 105 LEU A CA 1
ATOM 764 C C . LEU A 1 105 ? -21.484 -4.859 -4.223 1 98.62 105 LEU A C 1
ATOM 766 O O . LEU A 1 105 ? -22.281 -5.145 -5.129 1 98.62 105 LEU A O 1
ATOM 770 N N . PHE A 1 106 ? -20.188 -4.766 -4.457 1 98.75 106 PHE A N 1
ATOM 771 C CA . PHE A 1 106 ? -19.734 -4.695 -5.836 1 98.75 106 PHE A CA 1
ATOM 772 C C . PHE A 1 106 ? -18.844 -5.891 -6.176 1 98.75 106 PHE A C 1
ATOM 774 O O . PHE A 1 106 ? -18.625 -6.195 -7.352 1 98.75 106 PHE A O 1
ATOM 781 N N . MET A 1 107 ? -18.359 -6.641 -5.121 1 98.81 107 MET A N 1
ATOM 782 C CA . MET A 1 107 ? -17.359 -7.652 -5.438 1 98.81 107 MET A CA 1
ATOM 783 C C . MET A 1 107 ? -17.859 -9.047 -5.043 1 98.81 107 MET A C 1
ATOM 785 O O . MET A 1 107 ? -17.203 -10.047 -5.352 1 98.81 107 MET A O 1
ATOM 789 N N . SER A 1 108 ? -19 -9.156 -4.441 1 98.44 108 SER A N 1
ATOM 790 C CA . SER A 1 108 ? -19.453 -10.422 -3.861 1 98.44 108 SER A CA 1
ATOM 791 C C . SER A 1 108 ? -19.641 -11.484 -4.934 1 98.44 108 SER A C 1
ATOM 793 O O . SER A 1 108 ? -19.25 -12.633 -4.754 1 98.44 108 SER A O 1
ATOM 795 N N . SER A 1 109 ? -20.234 -11.156 -6.062 1 98.56 109 SER A N 1
ATOM 796 C CA . SER A 1 109 ? -20.484 -12.125 -7.121 1 98.56 109 SER A CA 1
ATOM 797 C C . SER A 1 109 ? -19.172 -12.641 -7.711 1 98.56 109 SER A C 1
ATOM 799 O O . SER A 1 109 ? -19 -13.852 -7.902 1 98.56 109 SER A O 1
ATOM 801 N N . THR A 1 110 ? -18.25 -11.727 -7.988 1 98.81 110 THR A N 1
ATOM 802 C CA . THR A 1 110 ? -16.938 -12.109 -8.508 1 98.81 110 THR A CA 1
ATOM 803 C C . THR A 1 110 ? -16.203 -12.984 -7.516 1 98.81 110 THR A C 1
ATOM 805 O O . THR A 1 110 ? -15.625 -14.016 -7.891 1 98.81 110 THR A O 1
ATOM 808 N N . ASN A 1 111 ? -16.219 -12.602 -6.258 1 98.75 111 ASN A N 1
ATOM 809 C CA . ASN A 1 111 ? -15.57 -13.383 -5.215 1 98.75 111 ASN A CA 1
ATOM 810 C C . ASN A 1 111 ? -16.141 -14.797 -5.133 1 98.75 111 ASN A C 1
ATOM 812 O O . ASN A 1 111 ? -15.398 -15.773 -5.023 1 98.75 111 ASN A O 1
ATOM 816 N N . GLU A 1 112 ? -17.406 -14.875 -5.164 1 98.5 112 GLU A N 1
ATOM 817 C CA . GLU A 1 112 ? -18.078 -16.172 -5.062 1 98.5 112 GLU A CA 1
ATOM 818 C C . GLU A 1 112 ? -17.688 -17.078 -6.227 1 98.5 112 GLU A C 1
ATOM 820 O O . GLU A 1 112 ? -17.406 -18.266 -6.027 1 98.5 112 GLU A O 1
ATOM 825 N N . LEU A 1 113 ? -17.688 -16.594 -7.426 1 98.62 113 LEU A N 1
ATOM 826 C CA . LEU A 1 113 ? -17.328 -17.375 -8.602 1 98.62 113 LEU A CA 1
ATOM 827 C C . LEU A 1 113 ? -15.867 -17.828 -8.523 1 98.62 113 LEU A C 1
ATOM 829 O O . LEU A 1 113 ? -15.555 -18.984 -8.844 1 98.62 113 LEU A O 1
ATOM 833 N N . LEU A 1 114 ? -15.008 -17 -8.062 1 98.81 114 LEU A N 1
ATOM 834 C CA . LEU A 1 114 ? -13.594 -17.344 -7.957 1 98.81 114 LEU A CA 1
ATOM 835 C C . LEU A 1 114 ? -13.375 -18.375 -6.855 1 98.81 114 LEU A C 1
ATOM 837 O O . LEU A 1 114 ? -12.539 -19.266 -6.996 1 98.81 114 LEU A O 1
ATOM 841 N N . LEU A 1 115 ? -14.141 -18.203 -5.766 1 98.62 115 LEU A N 1
ATOM 842 C CA . LEU A 1 115 ? -14.023 -19.172 -4.688 1 98.62 115 LEU A CA 1
ATOM 843 C C . LEU A 1 115 ? -14.523 -20.547 -5.141 1 98.62 115 LEU A C 1
ATOM 845 O O . LEU A 1 115 ? -13.961 -21.578 -4.746 1 98.62 115 LEU A O 1
ATOM 849 N N . LYS A 1 116 ? -15.531 -20.578 -5.996 1 98.38 116 LYS A N 1
ATOM 850 C CA . LYS A 1 116 ? -15.969 -21.828 -6.602 1 98.38 116 LYS A CA 1
ATOM 851 C C . LYS A 1 116 ? -14.883 -22.422 -7.5 1 98.38 116 LYS A C 1
ATOM 853 O O . LYS A 1 116 ? -14.688 -23.641 -7.543 1 98.38 116 LYS A O 1
ATOM 858 N N . ALA A 1 117 ? -14.195 -21.547 -8.234 1 98.06 117 ALA A N 1
ATOM 859 C CA . ALA A 1 117 ? -13.078 -22 -9.07 1 98.06 117 ALA A CA 1
ATOM 860 C C . ALA A 1 117 ? -11.969 -22.609 -8.219 1 98.06 117 ALA A C 1
ATOM 862 O O . ALA A 1 117 ? -11.391 -23.641 -8.578 1 98.06 117 ALA A O 1
ATOM 863 N N . VAL A 1 118 ? -11.664 -21.969 -7.105 1 97.62 118 VAL A N 1
ATOM 864 C CA . VAL A 1 118 ? -10.648 -22.469 -6.176 1 97.62 118 VAL A CA 1
ATOM 865 C C . VAL A 1 118 ? -11.047 -23.844 -5.668 1 97.62 118 VAL A C 1
ATOM 867 O O . VAL A 1 118 ? -10.211 -24.75 -5.566 1 97.62 118 VAL A O 1
ATOM 870 N N . ALA A 1 119 ? -12.297 -24.031 -5.465 1 96.94 119 ALA A N 1
ATOM 871 C CA . ALA A 1 119 ? -12.812 -25.281 -4.914 1 96.94 119 ALA A CA 1
ATOM 872 C C . ALA A 1 119 ? -12.938 -26.344 -5.996 1 96.94 119 ALA A C 1
ATOM 874 O O . ALA A 1 119 ? -13.203 -27.516 -5.699 1 96.94 119 ALA A O 1
ATOM 875 N N . GLY A 1 120 ? -12.766 -25.969 -7.227 1 95.19 120 GLY A N 1
ATOM 876 C CA . GLY A 1 120 ? -12.898 -26.922 -8.328 1 95.19 120 GLY A CA 1
ATOM 877 C C . GLY A 1 120 ? -14.344 -27.219 -8.68 1 95.19 120 GLY A C 1
ATOM 878 O O . GLY A 1 120 ? -14.633 -28.25 -9.281 1 95.19 120 GLY A O 1
ATOM 879 N N . THR A 1 121 ? -15.227 -26.359 -8.258 1 95.31 121 THR A N 1
ATOM 880 C CA . THR A 1 121 ? -16.641 -26.625 -8.461 1 95.31 121 THR A CA 1
ATOM 881 C C . THR A 1 121 ? -17.219 -25.703 -9.516 1 95.31 121 THR A C 1
ATOM 883 O O . THR A 1 121 ? -18.422 -25.75 -9.812 1 95.31 121 THR A O 1
ATOM 886 N N . LEU A 1 122 ? -16.391 -24.844 -10.047 1 94.12 122 LEU A N 1
ATOM 887 C CA . LEU A 1 122 ? -16.828 -23.984 -11.141 1 94.12 122 LEU A CA 1
ATOM 888 C C . LEU A 1 122 ? -16.453 -24.594 -12.492 1 94.12 122 LEU A C 1
ATOM 890 O O . LEU A 1 122 ? -15.289 -24.859 -12.758 1 94.12 122 LEU A O 1
ATOM 894 N N . GLU A 1 123 ? -17.422 -25 -13.305 1 94.31 123 GLU A N 1
ATOM 895 C CA . GLU A 1 123 ? -17.125 -25.422 -14.672 1 94.31 123 GLU A CA 1
ATOM 896 C C . GLU A 1 123 ? -16.812 -24.219 -15.562 1 94.31 123 GLU A C 1
ATOM 898 O O . GLU A 1 123 ? -17.703 -23.609 -16.125 1 94.31 123 GLU A O 1
ATOM 903 N N . ALA A 1 124 ? -15.547 -23.859 -15.703 1 95.25 124 ALA A N 1
ATOM 904 C CA . ALA A 1 124 ? -15.094 -22.719 -16.484 1 95.25 124 ALA A CA 1
ATOM 905 C C . ALA A 1 124 ? -13.719 -22.984 -17.078 1 95.25 124 ALA A C 1
ATOM 907 O O . ALA A 1 124 ? -12.906 -23.703 -16.516 1 95.25 124 ALA A O 1
ATOM 908 N N . SER A 1 125 ? -13.5 -22.438 -18.219 1 96.94 125 SER A N 1
ATOM 909 C CA . SER A 1 125 ? -12.188 -22.531 -18.844 1 96.94 125 SER A CA 1
ATOM 910 C C . SER A 1 125 ? -11.164 -21.672 -18.125 1 96.94 125 SER A C 1
ATOM 912 O O . SER A 1 125 ? -11.531 -20.781 -17.359 1 96.94 125 SER A O 1
ATOM 914 N N . SER A 1 126 ? -9.898 -22 -18.312 1 97.62 126 SER A N 1
ATOM 915 C CA . SER A 1 126 ? -8.828 -21.172 -17.781 1 97.62 126 SER A CA 1
ATOM 916 C C . SER A 1 126 ? -8.977 -19.719 -18.234 1 97.62 126 SER A C 1
ATOM 918 O O . SER A 1 126 ? -8.664 -18.797 -17.469 1 97.62 126 SER A O 1
ATOM 920 N N . GLU A 1 127 ? -9.414 -19.547 -19.406 1 98.06 127 GLU A N 1
ATOM 921 C CA . GLU A 1 127 ? -9.625 -18.203 -19.938 1 98.06 127 GLU A CA 1
ATOM 922 C C . GLU A 1 127 ? -10.734 -17.469 -19.188 1 98.06 127 GLU A C 1
ATOM 924 O O . GLU A 1 127 ? -10.625 -16.281 -18.906 1 98.06 127 GLU A O 1
ATOM 929 N N . ASP A 1 128 ? -11.789 -18.156 -18.891 1 98.06 128 ASP A N 1
ATOM 930 C CA . ASP A 1 128 ? -12.891 -17.562 -18.141 1 98.06 128 ASP A CA 1
ATOM 931 C C . ASP A 1 128 ? -12.453 -17.172 -16.734 1 98.06 128 ASP A C 1
ATOM 933 O O . ASP A 1 128 ? -12.844 -16.109 -16.234 1 98.06 128 ASP A O 1
ATOM 937 N N . VAL A 1 129 ? -11.703 -18.016 -16.125 1 98.62 129 VAL A N 1
ATOM 938 C CA . VAL A 1 129 ? -11.188 -17.734 -14.789 1 98.62 129 VAL A CA 1
ATOM 939 C C . VAL A 1 129 ? -10.258 -16.516 -14.836 1 98.62 129 VAL A C 1
ATOM 941 O O . VAL A 1 129 ? -10.305 -15.656 -13.953 1 98.62 129 VAL A O 1
ATOM 944 N N . ALA A 1 130 ? -9.438 -16.469 -15.852 1 98.81 130 ALA A N 1
ATOM 945 C CA . ALA A 1 130 ? -8.562 -15.312 -16.016 1 98.81 130 ALA A CA 1
ATOM 946 C C . ALA A 1 130 ? -9.367 -14.023 -16.125 1 98.81 130 ALA A C 1
ATOM 948 O O . ALA A 1 130 ? -8.977 -12.992 -15.57 1 98.81 130 ALA A O 1
ATOM 949 N N . LYS A 1 131 ? -10.43 -14.047 -16.812 1 98.81 131 LYS A N 1
ATOM 950 C CA . LYS A 1 131 ? -11.312 -12.883 -16.922 1 98.81 131 LYS A CA 1
ATOM 951 C C . LYS A 1 131 ? -11.883 -12.492 -15.57 1 98.81 131 LYS A C 1
ATOM 953 O O . LYS A 1 131 ? -11.992 -11.305 -15.25 1 98.81 131 LYS A O 1
ATOM 958 N N . LEU A 1 132 ? -12.297 -13.484 -14.773 1 98.88 132 LEU A N 1
ATOM 959 C CA . LEU A 1 132 ? -12.82 -13.227 -13.438 1 98.88 132 LEU A CA 1
ATOM 960 C C . LEU A 1 132 ? -11.742 -12.602 -12.547 1 98.88 132 LEU A C 1
ATOM 962 O O . LEU A 1 132 ? -12.023 -11.68 -11.781 1 98.88 132 LEU A O 1
ATOM 966 N N . ILE A 1 133 ? -10.516 -13.109 -12.609 1 98.94 133 ILE A N 1
ATOM 967 C CA . ILE A 1 133 ? -9.406 -12.555 -11.836 1 98.94 133 ILE A CA 1
ATOM 968 C C . ILE A 1 133 ? -9.148 -11.109 -12.266 1 98.94 133 ILE A C 1
ATOM 970 O O . ILE A 1 133 ? -8.922 -10.234 -11.422 1 98.94 133 ILE A O 1
ATOM 974 N N . GLY A 1 134 ? -9.172 -10.875 -13.547 1 98.94 134 GLY A N 1
ATOM 975 C CA . GLY A 1 134 ? -9.039 -9.516 -14.047 1 98.94 134 GLY A CA 1
ATOM 976 C C . GLY A 1 134 ? -10.117 -8.586 -13.531 1 98.94 134 GLY A C 1
ATOM 977 O O . GLY A 1 134 ? -9.836 -7.445 -13.156 1 98.94 134 GLY A O 1
ATOM 978 N N . ARG A 1 135 ? -11.367 -9.039 -13.555 1 98.94 135 ARG A N 1
ATOM 979 C CA . ARG A 1 135 ? -12.477 -8.25 -13.016 1 98.94 135 ARG A CA 1
ATOM 980 C C . ARG A 1 135 ? -12.258 -7.938 -11.539 1 98.94 135 ARG A C 1
ATOM 982 O O . ARG A 1 135 ? -12.477 -6.805 -11.102 1 98.94 135 ARG A O 1
ATOM 989 N N . TRP A 1 136 ? -11.898 -8.945 -10.836 1 98.94 136 TRP A N 1
ATOM 990 C CA . TRP A 1 136 ? -11.586 -8.734 -9.422 1 98.94 136 TRP A CA 1
ATOM 991 C C . TRP A 1 136 ? -10.516 -7.664 -9.25 1 98.94 136 TRP A C 1
ATOM 993 O O . TRP A 1 136 ? -10.641 -6.785 -8.398 1 98.94 136 TRP A O 1
ATOM 1003 N N . GLY A 1 137 ? -9.453 -7.789 -10.055 1 98.94 137 GLY A N 1
ATOM 1004 C CA . GLY A 1 137 ? -8.383 -6.809 -10 1 98.94 137 GLY A CA 1
ATOM 1005 C C . GLY A 1 137 ? -8.852 -5.391 -10.25 1 98.94 137 GLY A C 1
ATOM 1006 O O . GLY A 1 137 ? -8.422 -4.457 -9.57 1 98.94 137 GLY A O 1
ATOM 1007 N N . PHE A 1 138 ? -9.711 -5.227 -11.227 1 98.88 138 PHE A N 1
ATOM 1008 C CA . PHE A 1 138 ? -10.234 -3.908 -11.555 1 98.88 138 PHE A CA 1
ATOM 1009 C C . PHE A 1 138 ? -11.078 -3.357 -10.414 1 98.88 138 PHE A C 1
ATOM 1011 O O . PHE A 1 138 ? -10.891 -2.215 -9.992 1 98.88 138 PHE A O 1
ATOM 1018 N N . LEU A 1 139 ? -12 -4.098 -9.914 1 98.94 139 LEU A N 1
ATOM 1019 C CA . LEU A 1 139 ? -12.852 -3.67 -8.812 1 98.94 139 LEU A CA 1
ATOM 1020 C C . LEU A 1 139 ? -12.016 -3.342 -7.578 1 98.94 139 LEU A C 1
ATOM 1022 O O . LEU A 1 139 ? -12.273 -2.35 -6.895 1 98.94 139 LEU A O 1
ATOM 1026 N N . ASN A 1 140 ? -11.062 -4.18 -7.34 1 98.94 140 ASN A N 1
ATOM 1027 C CA . ASN A 1 140 ? -10.18 -3.959 -6.195 1 98.94 140 ASN A CA 1
ATOM 1028 C C . ASN A 1 140 ? -9.375 -2.672 -6.348 1 98.94 140 ASN A C 1
ATOM 1030 O O . ASN A 1 140 ? -9.1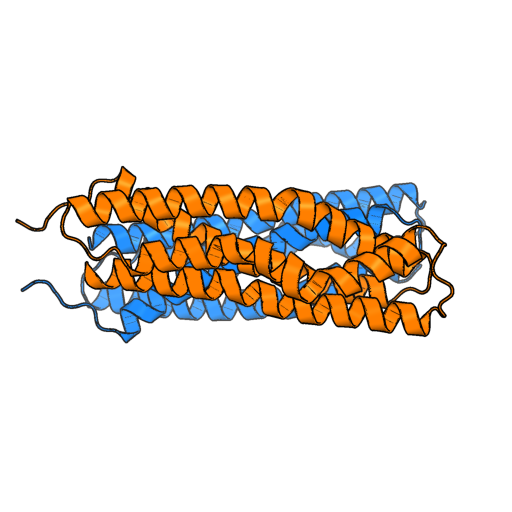56 -1.949 -5.375 1 98.94 140 ASN A O 1
ATOM 1034 N N . LEU A 1 141 ? -8.93 -2.387 -7.539 1 98.94 141 LEU A N 1
ATOM 1035 C CA . LEU A 1 141 ? -8.195 -1.145 -7.77 1 98.94 141 LEU A CA 1
ATOM 1036 C C . LEU A 1 141 ? -9.086 0.066 -7.516 1 98.94 141 LEU A C 1
ATOM 1038 O O . LEU A 1 141 ? -8.648 1.051 -6.918 1 98.94 141 LEU A O 1
ATOM 1042 N N . VAL A 1 142 ? -10.312 0.027 -7.961 1 98.94 142 VAL A N 1
ATOM 1043 C CA . VAL A 1 142 ? -11.273 1.087 -7.672 1 98.94 142 VAL A CA 1
ATOM 1044 C C . VAL A 1 142 ? -11.461 1.218 -6.164 1 98.94 142 VAL A C 1
ATOM 1046 O O . VAL A 1 142 ? -11.469 2.328 -5.625 1 98.94 142 VAL A O 1
ATOM 1049 N N . ARG A 1 143 ? -11.586 0.11 -5.5 1 98.94 143 ARG A N 1
ATOM 1050 C CA . ARG A 1 143 ? -11.742 0.074 -4.047 1 98.94 143 ARG A CA 1
ATOM 1051 C C . ARG A 1 143 ? -10.578 0.778 -3.354 1 98.94 143 ARG A C 1
ATOM 1053 O O . ARG A 1 143 ? -10.773 1.433 -2.326 1 98.94 143 ARG A O 1
ATOM 1060 N N . SER A 1 144 ? -9.383 0.651 -3.914 1 98.94 144 SER A N 1
ATOM 1061 C CA . SER A 1 144 ? -8.188 1.24 -3.312 1 98.94 144 SER A CA 1
ATOM 1062 C C . SER A 1 144 ? -8.289 2.762 -3.268 1 98.94 144 SER A C 1
ATOM 1064 O O . SER A 1 144 ? -7.613 3.408 -2.463 1 98.94 144 SER A O 1
ATOM 1066 N N . LEU A 1 145 ? -9.102 3.359 -4.105 1 98.94 145 LEU A N 1
ATOM 1067 C CA . LEU A 1 145 ? -9.234 4.812 -4.168 1 98.94 145 LEU A CA 1
ATOM 1068 C C . LEU A 1 145 ? -10.078 5.336 -3.014 1 98.94 145 LEU A C 1
ATOM 1070 O O . LEU A 1 145 ? -10 6.516 -2.664 1 98.94 145 LEU A O 1
ATOM 1074 N N . ILE A 1 146 ? -10.867 4.492 -2.465 1 98.94 146 ILE A N 1
ATOM 1075 C CA . ILE A 1 146 ? -11.82 4.906 -1.441 1 98.94 146 ILE A CA 1
ATOM 1076 C C . ILE A 1 146 ? -11.07 5.402 -0.208 1 98.94 146 ILE A C 1
ATOM 1078 O O . ILE A 1 146 ? -11.25 6.551 0.214 1 98.94 146 ILE A O 1
ATOM 1082 N N . PRO A 1 147 ? -10.164 4.625 0.4 1 98.94 147 PRO A N 1
ATOM 1083 C CA . PRO A 1 147 ? -9.43 5.16 1.546 1 98.94 147 PRO A CA 1
ATOM 1084 C C . PRO A 1 147 ? -8.5 6.312 1.163 1 98.94 147 PRO A C 1
ATOM 1086 O O . PRO A 1 147 ? -8.188 7.164 2 1 98.94 147 PRO A O 1
ATOM 1089 N N . LEU A 1 148 ? -8.078 6.371 -0.096 1 98.94 148 LEU A N 1
ATOM 1090 C CA . LEU A 1 148 ? -7.246 7.48 -0.547 1 98.94 148 LEU A CA 1
ATOM 1091 C C . LEU A 1 148 ? -8 8.805 -0.454 1 98.94 148 LEU A C 1
ATOM 1093 O O . LEU A 1 148 ? -7.438 9.82 -0.059 1 98.94 148 LEU A O 1
ATOM 1097 N N . THR A 1 149 ? -9.281 8.805 -0.84 1 98.88 149 THR A N 1
ATOM 1098 C CA . THR A 1 149 ? -10.109 9.992 -0.688 1 98.88 149 THR A CA 1
ATOM 1099 C C . THR A 1 149 ? -10.266 10.359 0.786 1 98.88 149 THR A C 1
ATOM 1101 O O . THR A 1 149 ? -10.367 11.539 1.13 1 98.88 149 THR A O 1
ATOM 1104 N N . GLY A 1 150 ? -10.312 9.328 1.622 1 98.88 150 GLY A N 1
ATOM 1105 C CA . GLY A 1 150 ? -10.336 9.586 3.053 1 98.88 150 GLY A CA 1
ATOM 1106 C C . GLY A 1 150 ? -9.109 10.336 3.537 1 98.88 150 GLY A C 1
ATOM 1107 O O . GLY A 1 150 ? -9.219 11.258 4.348 1 98.88 150 GLY A O 1
ATOM 1108 N N . ALA A 1 151 ? -7.965 9.93 3.07 1 98.88 151 ALA A N 1
ATOM 1109 C CA . ALA A 1 151 ? -6.738 10.641 3.43 1 98.88 151 ALA A CA 1
ATOM 1110 C C . ALA A 1 151 ? -6.805 12.102 3.004 1 98.88 151 ALA A C 1
ATOM 1112 O O . ALA A 1 151 ? -6.445 13 3.773 1 98.88 151 ALA A O 1
ATOM 1113 N N . ALA A 1 152 ? -7.273 12.344 1.803 1 98.69 152 ALA A N 1
ATOM 1114 C CA . ALA A 1 152 ? -7.402 13.703 1.297 1 98.69 152 ALA A CA 1
ATOM 1115 C C . ALA A 1 152 ? -8.336 14.531 2.178 1 98.69 152 ALA A C 1
ATOM 1117 O O . ALA A 1 152 ? -8.023 15.68 2.521 1 98.69 152 ALA A O 1
ATOM 1118 N N . ALA A 1 153 ? -9.438 13.969 2.551 1 98.56 153 ALA A N 1
ATOM 1119 C CA . ALA A 1 153 ? -10.391 14.664 3.41 1 98.56 153 ALA A CA 1
ATOM 1120 C C . ALA A 1 153 ? -9.789 14.953 4.785 1 98.56 153 ALA A C 1
ATOM 1122 O O . ALA A 1 153 ? -10.039 16 5.371 1 98.56 153 ALA A O 1
ATOM 1123 N N . GLY A 1 154 ? -9.078 13.961 5.312 1 98.25 154 GLY A N 1
ATOM 1124 C CA . GLY A 1 154 ? -8.406 14.18 6.578 1 98.25 154 GLY A CA 1
ATOM 1125 C C . GLY A 1 154 ? -7.461 15.367 6.551 1 98.25 154 GLY A C 1
ATOM 1126 O O . GLY A 1 154 ? -7.414 16.156 7.5 1 98.25 154 GLY A O 1
ATOM 1127 N N . PHE A 1 155 ? -6.723 15.562 5.453 1 97.81 155 PHE A N 1
ATOM 1128 C CA . PHE A 1 155 ? -5.816 16.703 5.328 1 97.81 155 PHE A CA 1
ATOM 1129 C C . PHE A 1 155 ? -6.59 18.016 5.305 1 97.81 155 PHE A C 1
ATOM 1131 O O . PHE A 1 155 ? -6.109 19.031 5.809 1 97.81 155 PHE A O 1
ATOM 1138 N N . SER A 1 156 ? -7.742 18.047 4.715 1 96.06 156 SER A N 1
ATOM 1139 C CA . SER A 1 156 ? -8.523 19.281 4.656 1 96.06 156 SER A CA 1
ATOM 1140 C C . SER A 1 156 ? -8.867 19.781 6.055 1 96.06 156 SER A C 1
ATOM 1142 O O . SER A 1 156 ? -8.906 21 6.293 1 96.06 156 SER A O 1
ATOM 1144 N N . ALA A 1 157 ? -9.125 18.875 6.895 1 94.06 157 ALA A N 1
ATOM 1145 C CA . ALA A 1 157 ? -9.391 19.25 8.281 1 94.06 157 ALA A CA 1
ATOM 1146 C C . ALA A 1 157 ? -8.148 19.844 8.938 1 94.06 157 ALA A C 1
ATOM 1148 O O . ALA A 1 157 ? -8.227 20.844 9.656 1 94.06 157 ALA A O 1
ATOM 1149 N N . LEU A 1 158 ? -7.066 19.234 8.703 1 91.06 158 LEU A N 1
ATOM 1150 C CA . LEU A 1 158 ? -5.812 19.734 9.258 1 91.06 158 LEU A CA 1
ATOM 1151 C C . LEU A 1 158 ? -5.469 21.109 8.688 1 91.06 158 LEU A C 1
ATOM 1153 O O . LEU A 1 158 ? -5.012 21.984 9.414 1 91.06 158 LEU A O 1
ATOM 1157 N N . PHE A 1 159 ? -5.711 21.266 7.398 1 91.38 159 PHE A N 1
ATOM 1158 C CA . PHE A 1 159 ? -5.383 22.516 6.715 1 91.38 159 PHE A CA 1
ATOM 1159 C C . PHE A 1 159 ? -6.23 23.656 7.246 1 91.38 159 PHE A C 1
ATOM 1161 O O . PHE A 1 159 ? -5.777 24.812 7.289 1 91.38 159 PHE A O 1
ATOM 1168 N N . SER A 1 160 ? -7.359 23.422 7.688 1 89.12 160 SER A N 1
ATOM 1169 C CA . SER A 1 160 ? -8.25 24.453 8.219 1 89.12 160 SER A CA 1
ATOM 1170 C C . SER A 1 160 ? -7.719 25.016 9.539 1 89.12 160 SER A C 1
ATOM 1172 O O . SER A 1 160 ? -8.141 26.078 9.977 1 89.12 160 SER A O 1
ATOM 1174 N N . THR A 1 161 ? -6.887 24.328 10.133 1 82.81 161 THR A N 1
ATOM 1175 C CA . THR A 1 161 ? -6.312 24.781 11.391 1 82.81 161 THR A CA 1
ATOM 1176 C C . THR A 1 161 ? -5.023 25.562 11.148 1 82.81 161 THR A C 1
ATOM 1178 O O . THR A 1 161 ? -4.465 26.156 12.07 1 82.81 161 THR A O 1
ATOM 1181 N N . LEU A 1 162 ? -4.508 25.484 9.953 1 82.5 162 LEU A N 1
ATOM 1182 C CA . LEU A 1 162 ? -3.236 26.125 9.617 1 82.5 162 LEU A CA 1
ATOM 1183 C C . LEU A 1 162 ? -3.467 27.484 8.977 1 82.5 162 LEU A C 1
ATOM 1185 O O . LEU A 1 162 ? -2.701 28.438 9.219 1 82.5 162 LEU A O 1
ATOM 1189 N N . MET B 1 1 ? 0.579 38.125 12.336 1 40.41 1 MET B N 1
ATOM 1190 C CA . MET B 1 1 ? -0.591 37.719 11.562 1 40.41 1 MET B CA 1
ATOM 1191 C C . MET B 1 1 ? -0.565 36.219 11.289 1 40.41 1 MET B C 1
ATOM 1193 O O . MET B 1 1 ? 0.507 35.625 11.188 1 40.41 1 MET B O 1
ATOM 1197 N N . PRO B 1 2 ? -1.505 35.406 11.719 1 49.56 2 PRO B N 1
ATOM 1198 C CA . PRO B 1 2 ? -1.381 33.938 11.531 1 49.56 2 PRO B CA 1
ATOM 1199 C C . PRO B 1 2 ? -0.879 33.562 10.133 1 49.56 2 PRO B C 1
ATOM 1201 O O . PRO B 1 2 ? -1.318 34.156 9.141 1 49.56 2 PRO B O 1
ATOM 1204 N N . VAL B 1 3 ? 0.482 33.469 9.906 1 55.94 3 VAL B N 1
ATOM 1205 C CA . VAL B 1 3 ? 1.111 33.281 8.602 1 55.94 3 VAL B CA 1
ATOM 1206 C C . VAL B 1 3 ? 0.324 32.25 7.797 1 55.94 3 VAL B C 1
ATOM 1208 O O . VAL B 1 3 ? 0.209 31.078 8.203 1 55.94 3 VAL B O 1
ATOM 1211 N N . SER B 1 4 ? -0.588 32.75 6.918 1 79.12 4 SER B N 1
ATOM 1212 C CA . SER B 1 4 ? -1.384 31.906 6.027 1 79.12 4 SER B CA 1
ATOM 1213 C C . SER B 1 4 ? -0.495 31.094 5.086 1 79.12 4 SER B C 1
ATOM 1215 O O . SER B 1 4 ? 0.3 31.672 4.336 1 79.12 4 SER B O 1
ATOM 1217 N N . ILE B 1 5 ? -0.239 29.797 5.312 1 86.81 5 ILE B N 1
ATOM 1218 C CA . ILE B 1 5 ? 0.554 28.953 4.43 1 86.81 5 ILE B CA 1
ATOM 1219 C C . ILE B 1 5 ? -0.108 28.875 3.057 1 86.81 5 ILE B C 1
ATOM 1221 O O . ILE B 1 5 ? -1.288 28.531 2.947 1 86.81 5 ILE B O 1
ATOM 1225 N N . PRO B 1 6 ? 0.69 29.25 2.047 1 90.94 6 PRO B N 1
ATOM 1226 C CA . PRO B 1 6 ? 0.104 29.172 0.708 1 90.94 6 PRO B CA 1
ATOM 1227 C C . PRO B 1 6 ? -0.384 27.766 0.363 1 90.94 6 PRO B C 1
ATOM 1229 O O . PRO B 1 6 ? 0.24 26.766 0.758 1 90.94 6 PRO B O 1
ATOM 1232 N N . LEU B 1 7 ? -1.451 27.688 -0.413 1 92.12 7 LEU B N 1
ATOM 1233 C CA . LEU B 1 7 ? -2.123 26.438 -0.744 1 92.12 7 LEU B CA 1
ATOM 1234 C C . LEU B 1 7 ? -1.167 25.484 -1.44 1 92.12 7 LEU B C 1
ATOM 1236 O O . LEU B 1 7 ? -1.116 24.297 -1.102 1 92.12 7 LEU B O 1
ATOM 1240 N N . PRO B 1 8 ? -0.362 25.953 -2.4 1 94.81 8 PRO B N 1
ATOM 1241 C CA . PRO B 1 8 ? 0.557 25.031 -3.059 1 94.81 8 PRO B CA 1
ATOM 1242 C C . PRO B 1 8 ? 1.532 24.375 -2.082 1 94.81 8 PRO B C 1
ATOM 1244 O O . PRO B 1 8 ? 1.875 23.203 -2.242 1 94.81 8 PRO B O 1
ATOM 1247 N N . SER B 1 9 ? 1.934 25.094 -1.099 1 94.56 9 SER B N 1
ATOM 1248 C CA . SER B 1 9 ? 2.844 24.547 -0.097 1 94.56 9 SER B CA 1
ATOM 1249 C C . SER B 1 9 ? 2.15 23.5 0.771 1 94.56 9 SER B C 1
ATOM 1251 O O . SER B 1 9 ? 2.732 22.453 1.082 1 94.56 9 SER B O 1
ATOM 1253 N N . LEU B 1 10 ? 0.932 23.766 1.115 1 95 10 LEU B N 1
ATOM 1254 C CA . LEU B 1 10 ? 0.157 22.812 1.904 1 95 10 LEU B CA 1
ATOM 1255 C C . LEU B 1 10 ? -0.087 21.531 1.119 1 95 10 LEU B C 1
ATOM 1257 O O . LEU B 1 10 ? 0.083 20.438 1.65 1 95 10 LEU B O 1
ATOM 1261 N N . LEU B 1 11 ? -0.411 21.688 -0.086 1 97.56 11 LEU B N 1
ATOM 1262 C CA . LEU B 1 11 ? -0.694 20.547 -0.932 1 97.56 11 LEU B CA 1
ATOM 1263 C C . LEU B 1 11 ? 0.565 19.719 -1.162 1 97.56 11 LEU B C 1
ATOM 1265 O O . LEU B 1 11 ? 0.501 18.484 -1.237 1 97.56 11 LEU B O 1
ATOM 1269 N N . ALA B 1 12 ? 1.642 20.406 -1.328 1 98.31 12 ALA B N 1
ATOM 1270 C CA . ALA B 1 12 ? 2.906 19.703 -1.494 1 98.31 12 ALA B CA 1
ATOM 1271 C C . ALA B 1 12 ? 3.234 18.859 -0.258 1 98.31 12 ALA B C 1
ATOM 1273 O O . ALA B 1 12 ? 3.631 17.703 -0.371 1 98.31 12 ALA B O 1
ATOM 1274 N N . SER B 1 13 ? 3.062 19.438 0.927 1 98.06 13 SER B N 1
ATOM 1275 C CA . SER B 1 13 ? 3.307 18.703 2.162 1 98.06 13 SER B CA 1
ATOM 1276 C C . SER B 1 13 ? 2.373 17.5 2.281 1 98.06 13 SER B C 1
ATOM 1278 O O . SER B 1 13 ? 2.816 16.391 2.576 1 98.06 13 SER B O 1
ATOM 1280 N N . ALA B 1 14 ? 1.133 17.719 1.974 1 98.5 14 ALA B N 1
ATOM 1281 C CA . ALA B 1 14 ? 0.141 16.656 2.062 1 98.5 14 ALA B CA 1
ATOM 1282 C C . ALA B 1 14 ? 0.452 15.531 1.075 1 98.5 14 ALA B C 1
ATOM 1284 O O . ALA B 1 14 ? 0.363 14.352 1.42 1 98.5 14 ALA B O 1
ATOM 1285 N N . THR B 1 15 ? 0.828 15.93 -0.092 1 98.75 15 THR B N 1
ATOM 1286 C CA . THR B 1 15 ? 1.121 14.961 -1.141 1 98.75 15 THR B CA 1
ATOM 1287 C C . THR B 1 15 ? 2.359 14.141 -0.789 1 98.75 15 THR B C 1
ATOM 1289 O O . THR B 1 15 ? 2.387 12.922 -1.003 1 98.75 15 THR B O 1
ATOM 1292 N N . GLY B 1 16 ? 3.371 14.812 -0.282 1 98.88 16 GLY B N 1
ATOM 1293 C CA . GLY B 1 16 ? 4.551 14.086 0.163 1 98.88 16 GLY B CA 1
ATOM 1294 C C . GLY B 1 16 ? 4.25 13.078 1.262 1 98.88 16 GLY B C 1
ATOM 1295 O O . GLY B 1 16 ? 4.668 11.922 1.184 1 98.88 16 GLY B O 1
ATOM 1296 N N . ILE B 1 17 ? 3.498 13.508 2.221 1 98.94 17 ILE B N 1
ATOM 1297 C CA . ILE B 1 17 ? 3.18 12.672 3.375 1 98.94 17 ILE B CA 1
ATOM 1298 C C . ILE B 1 17 ? 2.293 11.508 2.943 1 98.94 17 ILE B C 1
ATOM 1300 O O . ILE B 1 17 ? 2.6 10.344 3.225 1 98.94 17 ILE B O 1
ATOM 1304 N N . ALA B 1 18 ? 1.236 11.781 2.215 1 98.94 18 ALA B N 1
ATOM 1305 C CA . ALA B 1 18 ? 0.328 10.734 1.744 1 98.94 18 ALA B CA 1
ATOM 1306 C C . ALA B 1 18 ? 1.039 9.781 0.79 1 98.94 18 ALA B C 1
ATOM 1308 O O . ALA B 1 18 ? 0.814 8.57 0.834 1 98.94 18 ALA B O 1
ATOM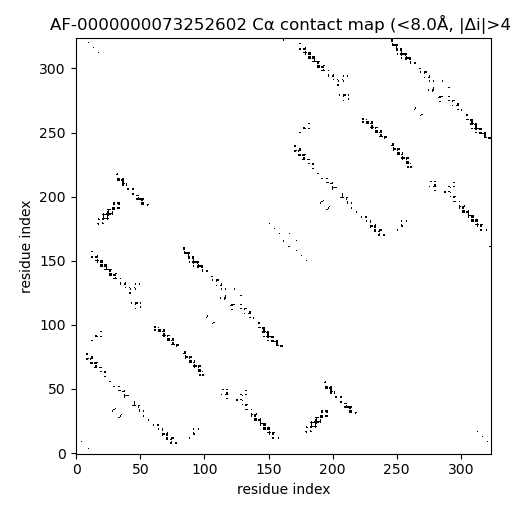 1309 N N . GLY B 1 19 ? 1.848 10.375 -0.076 1 98.88 19 GLY B N 1
ATOM 1310 C CA . GLY B 1 19 ? 2.568 9.555 -1.033 1 98.88 19 GLY B CA 1
ATOM 1311 C C . GLY B 1 19 ? 3.512 8.562 -0.378 1 98.88 19 GLY B C 1
ATOM 1312 O O . GLY B 1 19 ? 3.586 7.402 -0.79 1 98.88 19 GLY B O 1
ATOM 1313 N N . SER B 1 20 ? 4.238 9.023 0.592 1 98.94 20 SER B N 1
ATOM 1314 C CA . SER B 1 20 ? 5.176 8.125 1.267 1 98.94 20 SER B CA 1
ATOM 1315 C C . SER B 1 20 ? 4.438 7.059 2.066 1 98.94 20 SER B C 1
ATOM 1317 O O . SER B 1 20 ? 4.871 5.906 2.119 1 98.94 20 SER B O 1
ATOM 1319 N N . ALA B 1 21 ? 3.311 7.367 2.68 1 98.94 21 ALA B N 1
ATOM 1320 C CA . ALA B 1 21 ? 2.492 6.363 3.357 1 98.94 21 ALA B CA 1
ATOM 1321 C C . ALA B 1 21 ? 1.912 5.367 2.359 1 98.94 21 ALA B C 1
ATOM 1323 O O . ALA B 1 21 ? 1.888 4.16 2.619 1 98.94 21 ALA B O 1
ATOM 1324 N N . TRP B 1 22 ? 1.44 5.848 1.257 1 98.94 22 TRP B N 1
ATOM 1325 C CA . TRP B 1 22 ? 0.891 5.004 0.198 1 98.94 22 TRP B CA 1
ATOM 1326 C C . TRP B 1 22 ? 1.943 4.035 -0.327 1 98.94 22 TRP B C 1
ATOM 1328 O O . TRP B 1 22 ? 1.672 2.842 -0.486 1 98.94 22 TRP B O 1
ATOM 1338 N N . ALA B 1 23 ? 3.146 4.602 -0.559 1 98.94 23 ALA B N 1
ATOM 1339 C CA . ALA B 1 23 ? 4.242 3.754 -1.025 1 98.94 23 ALA B CA 1
ATOM 1340 C C . ALA B 1 23 ? 4.547 2.648 -0.02 1 98.94 23 ALA B C 1
ATOM 1342 O O . ALA B 1 23 ? 4.789 1.501 -0.404 1 98.94 23 ALA B O 1
ATOM 1343 N N . SER B 1 24 ? 4.57 3.012 1.228 1 98.94 24 SER B N 1
ATOM 1344 C CA . SER B 1 24 ? 4.789 2.033 2.287 1 98.94 24 SER B CA 1
ATOM 1345 C C . SER B 1 24 ? 3.77 0.903 2.217 1 98.94 24 SER B C 1
ATOM 1347 O O . SER B 1 24 ? 4.133 -0.274 2.273 1 98.94 24 SER B O 1
ATOM 1349 N N . GLY B 1 25 ? 2.479 1.209 2.068 1 98.94 25 GLY B N 1
ATOM 1350 C CA . GLY B 1 25 ? 1.435 0.204 1.963 1 98.94 25 GLY B CA 1
ATOM 1351 C C . GLY B 1 25 ? 1.587 -0.689 0.746 1 98.94 25 GLY B C 1
ATOM 1352 O O . GLY B 1 25 ? 1.416 -1.906 0.837 1 98.94 25 GLY B O 1
ATOM 1353 N N . PHE B 1 26 ? 1.869 -0.045 -0.36 1 98.94 26 PHE B N 1
ATOM 1354 C CA . PHE B 1 26 ? 2.066 -0.794 -1.595 1 98.94 26 PHE B CA 1
ATOM 1355 C C . PHE B 1 26 ? 3.178 -1.824 -1.431 1 98.94 26 PHE B C 1
ATOM 1357 O O . PHE B 1 26 ? 2.992 -3.002 -1.746 1 98.94 26 PHE B O 1
ATOM 1364 N N . ILE B 1 27 ? 4.309 -1.387 -0.937 1 98.94 27 ILE B N 1
ATOM 1365 C CA . ILE B 1 27 ? 5.477 -2.25 -0.792 1 98.94 27 ILE B CA 1
ATOM 1366 C C . ILE B 1 27 ? 5.184 -3.346 0.23 1 98.94 27 ILE B C 1
ATOM 1368 O O . ILE B 1 27 ? 5.547 -4.508 0.024 1 98.94 27 I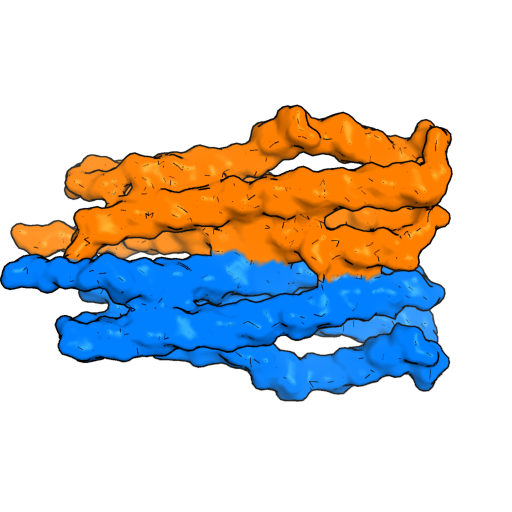LE B O 1
ATOM 1372 N N . ALA B 1 28 ? 4.527 -3.037 1.292 1 98.94 28 ALA B N 1
ATOM 1373 C CA . ALA B 1 28 ? 4.18 -4.023 2.311 1 98.94 28 ALA B CA 1
ATOM 1374 C C . ALA B 1 28 ? 3.266 -5.105 1.737 1 98.94 28 ALA B C 1
ATOM 1376 O O . ALA B 1 28 ? 3.387 -6.281 2.092 1 98.94 28 ALA B O 1
ATOM 1377 N N . SER B 1 29 ? 2.373 -4.742 0.896 1 98.94 29 SER B N 1
ATOM 1378 C CA . SER B 1 29 ? 1.412 -5.66 0.295 1 98.94 29 SER B CA 1
ATOM 1379 C C . SER B 1 29 ? 2.115 -6.727 -0.542 1 98.94 29 SER B C 1
ATOM 1381 O O . SER B 1 29 ? 1.684 -7.879 -0.576 1 98.94 29 SER B O 1
ATOM 1383 N N . LEU B 1 30 ? 3.186 -6.371 -1.246 1 98.94 30 LEU B N 1
ATOM 1384 C CA . LEU B 1 30 ? 3.967 -7.348 -1.998 1 98.94 30 LEU B CA 1
ATOM 1385 C C . LEU B 1 30 ? 4.449 -8.477 -1.09 1 98.94 30 LEU B C 1
ATOM 1387 O O . LEU B 1 30 ? 4.418 -9.641 -1.479 1 98.94 30 LEU B O 1
ATOM 1391 N N . SER B 1 31 ? 4.855 -8.133 0.097 1 98.94 31 SER B N 1
ATOM 1392 C CA . SER B 1 31 ? 5.41 -9.094 1.046 1 98.94 31 SER B CA 1
ATOM 1393 C C . SER B 1 31 ? 4.301 -9.852 1.775 1 98.94 31 SER B C 1
ATOM 1395 O O . SER B 1 31 ? 4.371 -11.07 1.92 1 98.94 31 SER B O 1
ATOM 1397 N N . LEU B 1 32 ? 3.299 -9.156 2.164 1 98.88 32 LEU B N 1
ATOM 1398 C CA . LEU B 1 32 ? 2.32 -9.719 3.086 1 98.88 32 LEU B CA 1
ATOM 1399 C C . LEU B 1 32 ? 1.247 -10.492 2.328 1 98.88 32 LEU B C 1
ATOM 1401 O O . LEU B 1 32 ? 0.558 -11.336 2.908 1 98.88 32 LEU B O 1
ATOM 1405 N N . ALA B 1 33 ? 1.081 -10.172 1.089 1 98.81 33 ALA B N 1
ATOM 1406 C CA . ALA B 1 33 ? 0.057 -10.859 0.303 1 98.81 33 ALA B CA 1
ATOM 1407 C C . ALA B 1 33 ? 0.658 -11.492 -0.949 1 98.81 33 ALA B C 1
ATOM 1409 O O . ALA B 1 33 ? 0.433 -12.672 -1.225 1 98.81 33 ALA B O 1
ATOM 1410 N N . GLY B 1 34 ? 1.512 -10.797 -1.648 1 98.81 34 GLY B N 1
ATOM 1411 C CA . GLY B 1 34 ? 2.1 -11.305 -2.879 1 98.81 34 GLY B CA 1
ATOM 1412 C C . GLY B 1 34 ? 2.982 -12.523 -2.662 1 98.81 34 GLY B C 1
ATOM 1413 O O . GLY B 1 34 ? 2.789 -13.555 -3.299 1 98.81 34 GLY B O 1
ATOM 1414 N N . VAL B 1 35 ? 3.902 -12.406 -1.772 1 98.94 35 VAL B N 1
ATOM 1415 C CA . VAL B 1 35 ? 4.914 -13.43 -1.53 1 98.94 35 VAL B CA 1
ATOM 1416 C C . VAL B 1 35 ? 4.242 -14.719 -1.06 1 98.94 35 VAL B C 1
ATOM 1418 O O . VAL B 1 35 ? 4.555 -15.805 -1.551 1 98.94 35 VAL B O 1
ATOM 1421 N N . PRO B 1 36 ? 3.289 -14.672 -0.153 1 98.81 36 PRO B N 1
ATOM 1422 C CA . PRO B 1 36 ? 2.598 -15.906 0.22 1 98.81 36 PRO B CA 1
ATOM 1423 C C . PRO B 1 36 ? 1.946 -16.594 -0.973 1 98.81 36 PRO B C 1
ATOM 1425 O O . PRO B 1 36 ? 1.898 -17.828 -1.024 1 98.81 36 PRO B O 1
ATOM 1428 N N . GLY B 1 37 ? 1.44 -15.852 -1.928 1 98.69 37 GLY B N 1
ATOM 1429 C CA . GLY B 1 37 ? 0.908 -16.453 -3.141 1 98.69 37 GLY B CA 1
ATOM 1430 C C . GLY B 1 37 ? 1.948 -17.219 -3.934 1 98.69 37 GLY B C 1
ATOM 1431 O O . GLY B 1 37 ? 1.68 -18.328 -4.41 1 98.69 37 GLY B O 1
ATOM 1432 N N . ALA B 1 38 ? 3.086 -16.656 -4.062 1 98.88 38 ALA B N 1
ATOM 1433 C CA . ALA B 1 38 ? 4.184 -17.312 -4.758 1 98.88 38 ALA B CA 1
ATOM 1434 C C . ALA B 1 38 ? 4.598 -18.594 -4.031 1 98.88 38 ALA B C 1
ATOM 1436 O O . ALA B 1 38 ? 4.844 -19.625 -4.664 1 98.88 38 ALA B O 1
ATOM 1437 N N . LEU B 1 39 ? 4.578 -18.547 -2.727 1 98.75 39 LEU B N 1
ATOM 1438 C CA . LEU B 1 39 ? 5.137 -19.625 -1.913 1 98.75 39 LEU B CA 1
ATOM 1439 C C . LEU B 1 39 ? 4.168 -20.797 -1.816 1 98.75 39 LEU B C 1
ATOM 1441 O O . LEU B 1 39 ? 4.527 -21.875 -1.317 1 98.75 39 LEU B O 1
ATOM 1445 N N . GLN B 1 40 ? 2.939 -20.625 -2.316 1 98.5 40 GLN B N 1
ATOM 1446 C CA . GLN B 1 40 ? 1.994 -21.734 -2.375 1 98.5 40 GLN B CA 1
ATOM 1447 C C . GLN B 1 40 ? 2.309 -22.656 -3.543 1 98.5 40 GLN B C 1
ATOM 1449 O O . GLN B 1 40 ? 1.759 -23.766 -3.635 1 98.5 40 GLN B O 1
ATOM 1454 N N . LEU B 1 41 ? 3.199 -22.234 -4.438 1 98.56 41 LEU B N 1
ATOM 1455 C CA . LEU B 1 41 ? 3.518 -22.969 -5.648 1 98.56 41 LEU B CA 1
ATOM 1456 C C . LEU B 1 41 ? 4.957 -23.484 -5.617 1 98.56 41 LEU B C 1
ATOM 1458 O O . LEU B 1 41 ? 5.777 -22.969 -4.848 1 98.56 41 LEU B O 1
ATOM 1462 N N . SER B 1 42 ? 5.285 -24.453 -6.449 1 97.81 42 SER B N 1
ATOM 1463 C CA . SER B 1 42 ? 6.656 -24.891 -6.672 1 97.81 42 SER B CA 1
ATOM 1464 C C . SER B 1 42 ? 7.234 -24.297 -7.949 1 97.81 42 SER B C 1
ATOM 1466 O O . SER B 1 42 ? 6.508 -23.672 -8.734 1 97.81 42 SER B O 1
ATOM 1468 N N . THR B 1 43 ? 8.516 -24.438 -8.07 1 97 43 THR B N 1
ATOM 1469 C CA . THR B 1 43 ? 9.148 -24 -9.32 1 97 43 THR B CA 1
ATOM 1470 C C . THR B 1 43 ? 8.617 -24.812 -10.5 1 97 43 THR B C 1
ATOM 1472 O O . THR B 1 43 ? 8.273 -25.984 -10.344 1 97 43 THR B O 1
ATOM 1475 N N . PRO B 1 44 ? 8.453 -24.141 -11.578 1 97.56 44 PRO B N 1
ATOM 1476 C CA . PRO B 1 44 ? 8.867 -22.766 -11.891 1 97.56 44 PRO B CA 1
ATOM 1477 C C . PRO B 1 44 ? 7.766 -21.75 -11.594 1 97.56 44 PRO B C 1
ATOM 1479 O O . PRO B 1 44 ? 8.008 -20.547 -11.68 1 97.56 44 PRO B O 1
ATOM 1482 N N . SER B 1 45 ? 6.523 -22.156 -11.234 1 98.31 45 SER B N 1
ATOM 1483 C CA . SER B 1 45 ? 5.387 -21.25 -11.07 1 98.31 45 SER B CA 1
ATOM 1484 C C . SER B 1 45 ? 5.645 -20.234 -9.969 1 98.31 45 SER B C 1
ATOM 1486 O O . SER B 1 45 ? 5.266 -19.078 -10.086 1 98.31 45 SER B O 1
ATOM 1488 N N . SER B 1 46 ? 6.285 -20.719 -8.906 1 98.69 46 SER B N 1
ATOM 1489 C CA . SER B 1 46 ? 6.59 -19.812 -7.809 1 98.69 46 SER B CA 1
ATOM 1490 C C . SER B 1 46 ? 7.477 -18.656 -8.273 1 98.69 46 SER B C 1
ATOM 1492 O O . SER B 1 46 ? 7.238 -17.5 -7.918 1 98.69 46 SER B O 1
ATOM 1494 N N . THR B 1 47 ? 8.5 -18.906 -9.086 1 98.62 47 THR B N 1
ATOM 1495 C CA . THR B 1 47 ? 9.406 -17.859 -9.547 1 98.62 47 THR B CA 1
ATOM 1496 C C . THR B 1 47 ? 8.719 -16.953 -10.555 1 98.62 47 THR B C 1
ATOM 1498 O O . THR B 1 47 ? 9.016 -15.758 -10.625 1 98.62 47 THR B O 1
ATOM 1501 N N . ILE B 1 48 ? 7.785 -17.484 -11.305 1 98.5 48 ILE B N 1
ATOM 1502 C CA . ILE B 1 48 ? 7.016 -16.672 -12.242 1 98.5 48 ILE B CA 1
ATOM 1503 C C . ILE B 1 48 ? 6.211 -15.633 -11.477 1 98.5 48 ILE B C 1
ATOM 1505 O O . ILE B 1 48 ? 6.211 -14.453 -11.836 1 98.5 48 ILE B O 1
ATOM 1509 N N . VAL B 1 49 ? 5.555 -16.047 -10.43 1 98.88 49 VAL B N 1
ATOM 1510 C CA . VAL B 1 49 ? 4.758 -15.133 -9.625 1 98.88 49 VAL B CA 1
ATOM 1511 C C . VAL B 1 49 ? 5.672 -14.102 -8.969 1 98.88 49 VAL B C 1
ATOM 1513 O O . VAL B 1 49 ? 5.41 -12.898 -9.039 1 98.88 49 VAL B O 1
ATOM 1516 N N . TRP B 1 50 ? 6.762 -14.555 -8.375 1 98.88 50 TRP B N 1
ATOM 1517 C CA . TRP B 1 50 ? 7.691 -13.617 -7.758 1 98.88 50 TRP B CA 1
ATOM 1518 C C . TRP B 1 50 ? 8.203 -12.609 -8.781 1 98.88 50 TRP B C 1
ATOM 1520 O O . TRP B 1 50 ? 8.297 -11.414 -8.492 1 98.88 50 TRP B O 1
ATOM 1530 N N . HIS B 1 51 ? 8.602 -13.078 -9.906 1 98.81 51 HIS B N 1
ATOM 1531 C CA . HIS B 1 51 ? 9.141 -12.203 -10.938 1 98.81 51 HIS B CA 1
ATOM 1532 C C . HIS B 1 51 ? 8.156 -11.094 -11.297 1 98.81 51 HIS B C 1
ATOM 1534 O O . HIS B 1 51 ? 8.555 -9.961 -11.562 1 98.81 51 HIS B O 1
ATOM 1540 N N . GLN B 1 52 ? 6.891 -11.406 -11.383 1 98.75 52 GLN B N 1
ATOM 1541 C CA . GLN B 1 52 ? 5.887 -10.391 -11.68 1 98.75 52 GLN B CA 1
ATOM 1542 C C . GLN B 1 52 ? 5.793 -9.367 -10.555 1 98.75 52 GLN B C 1
ATOM 1544 O O . GLN B 1 52 ? 5.695 -8.164 -10.805 1 98.75 52 GLN B O 1
ATOM 1549 N N . LEU B 1 53 ? 5.773 -9.867 -9.297 1 98.88 53 LEU B N 1
ATOM 1550 C CA . LEU B 1 53 ? 5.789 -8.945 -8.164 1 98.88 53 LEU B CA 1
ATOM 1551 C C . LEU B 1 53 ? 6.988 -8.008 -8.25 1 98.88 53 LEU B C 1
ATOM 1553 O O . LEU B 1 53 ? 6.836 -6.789 -8.125 1 98.88 53 LEU B O 1
ATOM 1557 N N . PHE B 1 54 ? 8.172 -8.633 -8.492 1 98.88 54 PHE B N 1
ATOM 1558 C CA . PHE B 1 54 ? 9.422 -7.895 -8.594 1 98.88 54 PHE B CA 1
ATOM 1559 C C . PHE B 1 54 ? 9.375 -6.891 -9.734 1 98.88 54 PHE B C 1
ATOM 1561 O O . PHE B 1 54 ? 9.688 -5.715 -9.555 1 98.88 54 PHE B O 1
ATOM 1568 N N . SER B 1 55 ? 8.977 -7.258 -10.898 1 98.56 55 SER B N 1
ATOM 1569 C CA . SER B 1 55 ? 9.023 -6.426 -12.102 1 98.56 55 SER B CA 1
ATOM 1570 C C . SER B 1 55 ? 8.023 -5.273 -12.008 1 98.56 55 SER B C 1
ATOM 1572 O O . SER B 1 55 ? 8.336 -4.148 -12.414 1 98.56 55 SER B O 1
ATOM 1574 N N . ARG B 1 56 ? 6.852 -5.512 -11.516 1 98.38 56 ARG B N 1
ATOM 1575 C CA . ARG B 1 56 ? 5.859 -4.453 -11.336 1 98.38 56 ARG B CA 1
ATOM 1576 C C . ARG B 1 56 ? 6.301 -3.461 -10.273 1 98.38 56 ARG B C 1
ATOM 1578 O O . ARG B 1 56 ? 6.172 -2.248 -10.445 1 98.38 56 ARG B O 1
ATOM 1585 N N . GLY B 1 57 ? 6.809 -4.043 -9.141 1 98 57 GLY B N 1
ATOM 1586 C CA . GLY B 1 57 ? 7.359 -3.164 -8.125 1 98 57 GLY B CA 1
ATOM 1587 C C . GLY B 1 57 ? 8.477 -2.279 -8.641 1 98 57 GLY B C 1
ATOM 1588 O O . GLY B 1 57 ? 8.477 -1.067 -8.406 1 98 57 GLY B O 1
ATOM 1589 N N . PHE B 1 58 ? 9.328 -2.824 -9.359 1 97.69 58 PHE B N 1
ATOM 1590 C CA . PHE B 1 58 ? 10.469 -2.109 -9.914 1 97.69 58 PHE B CA 1
ATOM 1591 C C . PHE B 1 58 ? 10.008 -1.044 -10.906 1 97.69 58 PHE B C 1
ATOM 1593 O O . PHE B 1 58 ? 10.578 0.047 -10.961 1 97.69 58 PHE B O 1
ATOM 1600 N N . ALA B 1 59 ? 9.023 -1.304 -11.641 1 98 59 ALA B N 1
ATOM 1601 C CA . ALA B 1 59 ? 8.523 -0.376 -12.656 1 98 59 ALA B CA 1
ATOM 1602 C C . ALA B 1 59 ? 7.789 0.794 -12.008 1 98 59 ALA B C 1
ATOM 1604 O O . ALA B 1 59 ? 7.785 1.904 -12.547 1 98 59 ALA B O 1
ATOM 1605 N N . LEU B 1 60 ? 7.152 0.608 -10.883 1 98.44 60 LEU B N 1
ATOM 1606 C CA . LEU B 1 60 ? 6.215 1.582 -10.336 1 98.44 60 LEU B CA 1
ATOM 1607 C C . LEU B 1 60 ? 6.848 2.352 -9.18 1 98.44 60 LEU B C 1
ATOM 1609 O O . LEU B 1 60 ? 6.77 3.582 -9.133 1 98.44 60 LEU B O 1
ATOM 1613 N N . MET B 1 61 ? 7.523 1.648 -8.297 1 98.56 61 MET B N 1
ATOM 1614 C CA . MET B 1 61 ? 7.793 2.244 -6.996 1 98.56 61 MET B CA 1
ATOM 1615 C C . MET B 1 61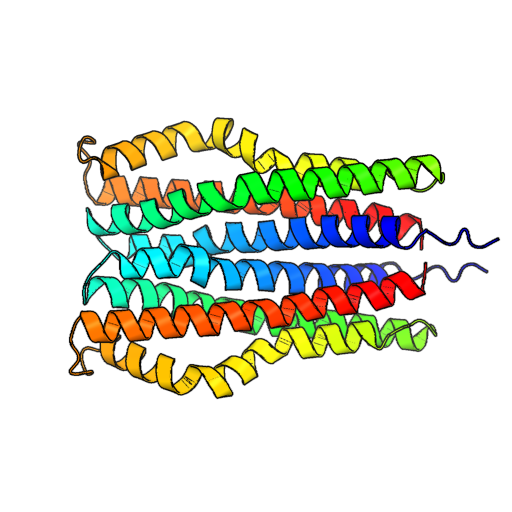 ? 8.977 3.201 -7.07 1 98.56 61 MET B C 1
ATOM 1617 O O . MET B 1 61 ? 8.953 4.277 -6.473 1 98.56 61 MET B O 1
ATOM 1621 N N . PRO B 1 62 ? 10.109 2.898 -7.844 1 98.44 62 PRO B N 1
ATOM 1622 C CA . PRO B 1 62 ? 11.18 3.895 -7.922 1 98.44 62 PRO B CA 1
ATOM 1623 C C . PRO B 1 62 ? 10.719 5.211 -8.547 1 98.44 62 PRO B C 1
ATOM 1625 O O . PRO B 1 62 ? 11.078 6.285 -8.055 1 98.44 62 PRO B O 1
ATOM 1628 N N . LYS B 1 63 ? 9.961 5.191 -9.617 1 98.56 63 LYS B N 1
ATOM 1629 C CA . LYS B 1 63 ? 9.414 6.402 -10.219 1 98.56 63 LYS B CA 1
ATOM 1630 C C . LYS B 1 63 ? 8.516 7.148 -9.234 1 98.56 63 LYS B C 1
ATOM 1632 O O . LYS B 1 63 ? 8.586 8.375 -9.125 1 98.56 63 LYS B O 1
ATOM 1637 N N . PHE B 1 64 ? 7.629 6.438 -8.531 1 98.88 64 PHE B N 1
ATOM 1638 C CA . PHE B 1 64 ? 6.754 7.031 -7.527 1 98.88 64 PHE B CA 1
ATOM 1639 C C . PHE B 1 64 ? 7.566 7.672 -6.41 1 98.88 64 PHE B C 1
ATOM 1641 O O . PHE B 1 64 ? 7.246 8.766 -5.953 1 98.88 64 PHE B O 1
ATOM 1648 N N . ALA B 1 65 ? 8.609 6.957 -5.961 1 98.81 65 ALA B N 1
ATOM 1649 C CA . ALA B 1 65 ? 9.453 7.457 -4.879 1 98.81 65 ALA B CA 1
ATOM 1650 C C . ALA B 1 65 ? 10.148 8.75 -5.285 1 98.81 65 ALA B C 1
ATOM 1652 O O . ALA B 1 65 ? 10.195 9.711 -4.508 1 98.81 65 ALA B O 1
ATOM 1653 N N . VAL B 1 66 ? 10.711 8.812 -6.438 1 98.81 66 VAL B N 1
ATOM 1654 C CA . VAL B 1 66 ? 11.43 9.992 -6.914 1 98.81 66 VAL B CA 1
ATOM 1655 C C . VAL B 1 66 ? 10.469 11.172 -7.043 1 98.81 66 VAL B C 1
ATOM 1657 O O . VAL B 1 66 ? 10.797 12.289 -6.645 1 98.81 66 VAL B O 1
ATOM 1660 N N . THR B 1 67 ? 9.281 10.938 -7.602 1 98.81 67 THR B N 1
ATOM 1661 C CA . THR B 1 67 ? 8.289 12.008 -7.742 1 98.81 67 THR B CA 1
ATOM 1662 C C . THR B 1 67 ? 7.84 12.508 -6.375 1 98.81 67 THR B C 1
ATOM 1664 O O . THR B 1 67 ? 7.738 13.719 -6.156 1 98.81 67 THR B O 1
ATOM 1667 N N . THR B 1 68 ? 7.559 11.586 -5.469 1 98.88 68 THR B N 1
ATOM 1668 C CA . THR B 1 68 ? 7.176 11.953 -4.113 1 98.88 68 THR B CA 1
ATOM 1669 C C . THR B 1 68 ? 8.289 12.742 -3.43 1 98.88 68 THR B C 1
ATOM 1671 O O . THR B 1 68 ? 8.031 13.719 -2.727 1 98.88 68 THR B O 1
ATOM 1674 N N . THR B 1 69 ? 9.492 12.312 -3.619 1 98.94 69 THR B N 1
ATOM 1675 C CA . THR B 1 69 ? 10.664 13 -3.084 1 98.94 69 THR B CA 1
ATOM 1676 C C . THR B 1 69 ? 10.727 14.438 -3.6 1 98.94 69 THR B C 1
ATOM 1678 O O . THR B 1 69 ? 10.953 15.367 -2.826 1 98.94 69 THR B O 1
ATOM 1681 N N . ALA B 1 70 ? 10.539 14.617 -4.863 1 98.94 70 ALA B N 1
ATOM 1682 C CA . ALA B 1 70 ? 10.555 15.961 -5.445 1 98.94 70 ALA B CA 1
ATOM 1683 C C . ALA B 1 70 ? 9.484 16.844 -4.812 1 98.94 70 ALA B C 1
ATOM 1685 O O . ALA B 1 70 ? 9.734 18.016 -4.531 1 98.94 70 ALA B O 1
ATOM 1686 N N . VAL B 1 71 ? 8.32 16.344 -4.598 1 98.88 71 VAL B N 1
ATOM 1687 C CA . VAL B 1 71 ? 7.223 17.078 -3.979 1 98.88 71 VAL B CA 1
ATOM 1688 C C . VAL B 1 71 ? 7.602 17.469 -2.551 1 98.88 71 VAL B C 1
ATOM 1690 O O . VAL B 1 71 ? 7.387 18.609 -2.135 1 98.88 71 VAL B O 1
ATOM 1693 N N . TYR B 1 72 ? 8.148 16.547 -1.784 1 98.81 72 TYR B N 1
ATOM 1694 C CA . TYR B 1 72 ? 8.641 16.812 -0.437 1 98.81 72 TYR B CA 1
ATOM 1695 C C . TYR B 1 72 ? 9.664 17.938 -0.445 1 98.81 72 TYR B C 1
ATOM 1697 O O . TYR B 1 72 ? 9.625 18.828 0.408 1 98.81 72 TYR B O 1
ATOM 1705 N N . LEU B 1 73 ? 10.586 17.844 -1.344 1 98.88 73 LEU B N 1
ATOM 1706 C CA . LEU B 1 73 ? 11.648 18.844 -1.384 1 98.88 73 LEU B CA 1
ATOM 1707 C C . LEU B 1 73 ? 11.094 20.219 -1.738 1 98.88 73 LEU B C 1
ATOM 1709 O O . LEU B 1 73 ? 11.555 21.234 -1.215 1 98.88 73 LEU B O 1
ATOM 1713 N N . TYR B 1 74 ? 10.156 20.25 -2.613 1 98.75 74 TYR B N 1
ATOM 1714 C CA . TYR B 1 74 ? 9.477 21.5 -2.889 1 98.75 74 TYR B CA 1
ATOM 1715 C C . TYR B 1 74 ? 8.789 22.047 -1.638 1 98.75 74 TYR B C 1
ATOM 1717 O O . TYR B 1 74 ? 8.891 23.234 -1.327 1 98.75 74 TYR B O 1
ATOM 1725 N N . ALA B 1 75 ? 8.078 21.203 -0.957 1 98.44 75 ALA B N 1
ATOM 1726 C CA . ALA B 1 75 ? 7.422 21.609 0.288 1 98.44 75 ALA B CA 1
ATOM 1727 C C . ALA B 1 75 ? 8.438 22.109 1.303 1 98.44 75 ALA B C 1
ATOM 1729 O O . ALA B 1 75 ? 8.195 23.109 1.986 1 98.44 75 ALA B O 1
ATOM 1730 N N . ALA B 1 76 ? 9.539 21.406 1.387 1 98.56 76 ALA B N 1
ATOM 1731 C CA . ALA B 1 76 ? 10.586 21.812 2.324 1 98.56 76 ALA B CA 1
ATOM 1732 C C . ALA B 1 76 ? 11.156 23.188 1.952 1 98.56 76 ALA B C 1
ATOM 1734 O O . ALA B 1 76 ? 11.367 24.031 2.82 1 98.56 76 ALA B O 1
ATOM 1735 N N . TYR B 1 77 ? 11.406 23.344 0.731 1 98.38 77 TYR B N 1
ATOM 1736 C CA . TYR B 1 77 ? 11.945 24.594 0.236 1 98.38 77 TYR B CA 1
ATOM 1737 C C . TYR B 1 77 ? 11.016 25.75 0.571 1 98.38 77 TYR B C 1
ATOM 1739 O O . TYR B 1 77 ? 11.453 26.781 1.104 1 98.38 77 TYR B O 1
ATOM 1747 N N . THR B 1 78 ? 9.781 25.656 0.228 1 97.38 78 THR B N 1
ATOM 1748 C CA . THR B 1 78 ? 8.812 26.719 0.497 1 97.38 78 THR B CA 1
ATOM 1749 C C . THR B 1 78 ? 8.664 26.938 1.999 1 97.38 78 THR B C 1
ATOM 1751 O O . THR B 1 78 ? 8.539 28.078 2.451 1 97.38 78 THR B O 1
ATOM 1754 N N . ALA B 1 79 ? 8.609 25.875 2.744 1 96.62 79 ALA B N 1
ATOM 1755 C CA . ALA B 1 79 ? 8.531 26.016 4.195 1 96.62 79 ALA B CA 1
ATOM 1756 C C . ALA B 1 79 ? 9.719 26.812 4.738 1 96.62 79 ALA B C 1
ATOM 1758 O O . ALA B 1 79 ? 9.547 27.703 5.57 1 96.62 79 ALA B O 1
ATOM 1759 N N . GLN B 1 80 ? 10.852 26.469 4.289 1 97.19 80 GLN B N 1
ATOM 1760 C CA . GLN B 1 80 ? 12.055 27.172 4.719 1 97.19 80 GLN B CA 1
ATOM 1761 C C . GLN B 1 80 ? 11.984 28.656 4.371 1 97.19 80 GLN B C 1
ATOM 1763 O O . GLN B 1 80 ? 12.328 29.5 5.191 1 97.19 80 GLN B O 1
ATOM 1768 N N . GLN B 1 81 ? 11.539 28.969 3.244 1 96.81 81 GLN B N 1
ATOM 1769 C CA . GLN B 1 81 ? 11.422 30.359 2.795 1 96.81 81 GLN B CA 1
ATOM 1770 C C . GLN B 1 81 ? 10.43 31.125 3.66 1 96.81 81 GLN B C 1
ATOM 1772 O O . GLN B 1 81 ? 10.578 32.344 3.846 1 96.81 81 GLN B O 1
ATOM 1777 N N . GLN B 1 82 ? 9.531 30.469 4.184 1 94.06 82 GLN B N 1
ATOM 1778 C CA . GLN B 1 82 ? 8.484 31.109 4.977 1 94.06 82 GLN B CA 1
ATOM 1779 C C . GLN B 1 82 ? 8.805 31.031 6.469 1 94.06 82 GLN B C 1
ATOM 1781 O O . GLN B 1 82 ? 7.969 31.391 7.301 1 94.06 82 GLN B O 1
ATOM 1786 N N . GLY B 1 83 ? 9.891 30.469 6.863 1 93.62 83 GLY B N 1
ATOM 1787 C CA . GLY B 1 83 ? 10.32 30.406 8.25 1 93.62 83 GLY B CA 1
ATOM 1788 C C . GLY B 1 83 ? 9.625 29.328 9.047 1 93.62 83 GLY B C 1
ATOM 1789 O O . GLY B 1 83 ? 9.531 29.406 10.273 1 93.62 83 GLY B O 1
ATOM 1790 N N . ARG B 1 84 ? 9.07 28.391 8.32 1 93.44 84 ARG B N 1
ATOM 1791 C CA . ARG B 1 84 ? 8.383 27.297 8.977 1 93.44 84 ARG B CA 1
ATOM 1792 C C . ARG B 1 84 ? 9.305 26.078 9.117 1 93.44 84 ARG B C 1
ATOM 1794 O O . ARG B 1 84 ? 10.367 26.031 8.5 1 93.44 84 ARG B O 1
ATOM 1801 N N . SER B 1 85 ? 8.867 25.172 9.953 1 94.75 85 SER B N 1
ATOM 1802 C CA . SER B 1 85 ? 9.625 23.938 10.117 1 94.75 85 SER B CA 1
ATOM 1803 C C . SER B 1 85 ? 9.727 23.172 8.805 1 94.75 85 SER B C 1
ATOM 1805 O O . SER B 1 85 ? 8.727 23 8.102 1 94.75 85 SER B O 1
ATOM 1807 N N . TRP B 1 86 ? 10.938 22.797 8.391 1 97 86 TRP B N 1
ATOM 1808 C CA . TRP B 1 86 ? 11.125 22.203 7.074 1 97 86 TRP B CA 1
ATOM 1809 C C . TRP B 1 86 ? 11.969 20.938 7.164 1 97 86 TRP B C 1
ATOM 1811 O O . TRP B 1 86 ? 12 20.141 6.23 1 97 86 TRP B O 1
ATOM 1821 N N . LYS B 1 87 ? 12.633 20.672 8.25 1 98.38 87 LYS B N 1
ATOM 1822 C CA . LYS B 1 87 ? 13.562 19.547 8.383 1 98.38 87 LYS B CA 1
ATOM 1823 C C . LYS B 1 87 ? 12.828 18.219 8.289 1 98.38 87 LYS B C 1
ATOM 1825 O O . LYS B 1 87 ? 13.344 17.266 7.703 1 98.38 87 LYS B O 1
ATOM 1830 N N . GLY B 1 88 ? 11.633 18.109 8.914 1 98.44 88 GLY B N 1
ATOM 1831 C CA . GLY B 1 88 ? 10.828 16.906 8.789 1 98.44 88 GLY B CA 1
ATOM 1832 C C . GLY B 1 88 ? 10.461 16.578 7.359 1 98.44 88 GLY B C 1
ATOM 1833 O O . GLY B 1 88 ? 10.383 15.398 6.988 1 98.44 88 GLY B O 1
ATOM 1834 N N . LEU B 1 89 ? 10.273 17.578 6.582 1 98.81 89 LEU B N 1
ATOM 1835 C CA . LEU B 1 89 ? 9.938 17.391 5.176 1 98.81 89 LEU B CA 1
ATOM 1836 C C . LEU B 1 89 ? 11.148 16.891 4.395 1 98.81 89 LEU B C 1
ATOM 1838 O O . LEU B 1 89 ? 11.016 16.031 3.512 1 98.81 89 LEU B O 1
ATOM 1842 N N . VAL B 1 90 ? 12.32 17.375 4.699 1 98.88 90 VAL B N 1
ATOM 1843 C CA . VAL B 1 90 ? 13.547 16.891 4.07 1 98.88 90 VAL B CA 1
ATOM 1844 C C . VAL B 1 90 ? 13.781 15.43 4.461 1 98.88 90 VAL B C 1
ATOM 1846 O O . VAL B 1 90 ? 14.133 14.609 3.619 1 98.88 90 VAL B O 1
ATOM 1849 N N . PHE B 1 91 ? 13.602 15.141 5.684 1 98.81 91 PHE B N 1
ATOM 1850 C CA . PHE B 1 91 ? 13.734 13.758 6.117 1 98.81 91 PHE B CA 1
ATOM 1851 C C . PHE B 1 91 ? 12.734 12.867 5.391 1 98.81 91 PHE B C 1
ATOM 1853 O O . PHE B 1 91 ? 13.062 11.742 5.012 1 98.81 91 PHE B O 1
ATOM 1860 N N . GLY B 1 92 ? 11.445 13.383 5.285 1 98.88 92 GLY B N 1
ATOM 1861 C CA . GLY B 1 92 ? 10.469 12.641 4.5 1 98.88 92 GLY B CA 1
ATOM 1862 C C . GLY B 1 92 ? 10.938 12.359 3.086 1 98.88 92 GLY B C 1
ATOM 1863 O O . GLY B 1 92 ? 10.781 11.234 2.59 1 98.88 92 GLY B O 1
ATOM 1864 N N . ALA B 1 93 ? 11.531 13.289 2.451 1 98.94 93 ALA B N 1
ATOM 1865 C CA . ALA B 1 93 ? 12.062 13.148 1.097 1 98.94 93 ALA B CA 1
ATOM 1866 C C . ALA B 1 93 ? 13.156 12.094 1.042 1 98.94 93 ALA B C 1
ATOM 1868 O O . ALA B 1 93 ? 13.086 11.156 0.246 1 98.94 93 ALA B O 1
ATOM 1869 N N . VAL B 1 94 ? 14.125 12.195 1.914 1 98.94 94 VAL B N 1
ATOM 1870 C CA . VAL B 1 94 ? 15.281 11.305 1.925 1 98.94 94 VAL B CA 1
ATOM 1871 C C . VAL B 1 94 ? 14.828 9.875 2.242 1 98.94 94 VAL B C 1
ATOM 1873 O O . VAL B 1 94 ? 15.273 8.922 1.599 1 98.94 94 VAL B O 1
ATOM 1876 N N . SER B 1 95 ? 13.969 9.773 3.209 1 98.94 95 SER B N 1
ATOM 1877 C CA . SER B 1 95 ? 13.438 8.461 3.568 1 98.94 95 SER B CA 1
ATOM 1878 C C . SER B 1 95 ? 12.719 7.812 2.389 1 98.94 95 SER B C 1
ATOM 1880 O O . SER B 1 95 ? 12.938 6.637 2.09 1 98.94 95 SER B O 1
ATOM 1882 N N . THR B 1 96 ? 11.906 8.539 1.708 1 98.94 96 THR B N 1
ATOM 1883 C CA . THR B 1 96 ? 11.086 8.008 0.62 1 98.94 96 THR B CA 1
ATOM 1884 C C . THR B 1 96 ? 11.969 7.492 -0.514 1 98.94 96 THR B C 1
ATOM 1886 O O . THR B 1 96 ? 11.805 6.363 -0.975 1 98.94 96 THR B O 1
ATOM 1889 N N . VAL B 1 97 ? 12.953 8.195 -0.926 1 98.88 97 VAL B N 1
ATOM 1890 C CA . VAL B 1 97 ? 13.766 7.812 -2.076 1 98.88 97 VAL B CA 1
ATOM 1891 C C . VAL B 1 97 ? 14.781 6.75 -1.661 1 98.88 97 VAL B C 1
ATOM 1893 O O . VAL B 1 97 ? 15.352 6.066 -2.512 1 98.88 97 VAL B O 1
ATOM 1896 N N . SER B 1 98 ? 15 6.539 -0.385 1 98.94 98 SER B N 1
ATOM 1897 C CA . SER B 1 98 ? 16 5.613 0.126 1 98.94 98 SER B CA 1
ATOM 1898 C C . SER B 1 98 ? 15.609 4.164 -0.15 1 98.94 98 SER B C 1
ATOM 1900 O O . SER B 1 98 ? 16.406 3.25 0.052 1 98.94 98 SER B O 1
ATOM 1902 N N . ILE B 1 99 ? 14.398 3.926 -0.647 1 98.88 99 ILE B N 1
ATOM 1903 C CA . ILE B 1 99 ? 14.047 2.559 -1.015 1 98.88 99 ILE B CA 1
ATOM 1904 C C . ILE B 1 99 ? 14.961 2.074 -2.139 1 98.88 99 ILE B C 1
ATOM 1906 O O . ILE B 1 99 ? 15.25 0.88 -2.244 1 98.88 99 ILE B O 1
ATOM 1910 N N . ILE B 1 100 ? 15.438 2.986 -2.955 1 98.81 100 ILE B N 1
ATOM 1911 C CA . ILE B 1 100 ? 16.281 2.648 -4.098 1 98.81 100 ILE B CA 1
ATOM 1912 C C . ILE 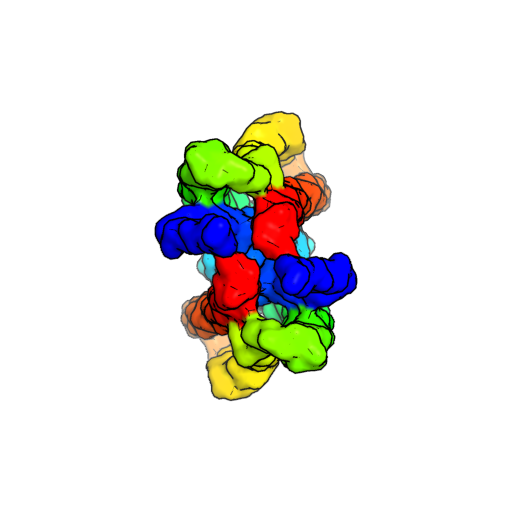B 1 100 ? 17.641 2.162 -3.607 1 98.81 100 ILE B C 1
ATOM 1914 O O . ILE B 1 100 ? 18.031 1.021 -3.867 1 98.81 100 ILE B O 1
ATOM 1918 N N . PRO B 1 101 ? 18.344 2.975 -2.838 1 98.81 101 PRO B N 1
ATOM 1919 C CA . PRO B 1 101 ? 19.625 2.449 -2.359 1 98.81 101 PRO B CA 1
ATOM 1920 C C . PRO B 1 101 ? 19.453 1.271 -1.402 1 98.81 101 PRO B C 1
ATOM 1922 O O . PRO B 1 101 ? 20.312 0.394 -1.343 1 98.81 101 PRO B O 1
ATOM 1925 N N . PHE B 1 102 ? 18.438 1.157 -0.607 1 98.88 102 PHE B N 1
ATOM 1926 C CA . PHE B 1 102 ? 18.172 -0.027 0.201 1 98.88 102 PHE B CA 1
ATOM 1927 C C . PHE B 1 102 ? 18.156 -1.282 -0.665 1 98.88 102 PHE B C 1
ATOM 1929 O O . PHE B 1 102 ? 18.766 -2.297 -0.302 1 98.88 102 PHE B O 1
ATOM 1936 N N . THR B 1 103 ? 17.453 -1.183 -1.786 1 98.81 103 THR B N 1
ATOM 1937 C CA . THR B 1 103 ? 17.375 -2.326 -2.689 1 98.81 103 THR B CA 1
ATOM 1938 C C . THR B 1 103 ? 18.766 -2.715 -3.201 1 98.81 103 THR B C 1
ATOM 1940 O O . THR B 1 103 ? 19.125 -3.891 -3.172 1 98.81 103 THR B O 1
ATOM 1943 N N . VAL B 1 104 ? 19.516 -1.752 -3.625 1 98.5 104 VAL B N 1
ATOM 1944 C CA . VAL B 1 104 ? 20.844 -2.004 -4.188 1 98.5 104 VAL B CA 1
ATOM 1945 C C . VAL B 1 104 ? 21.75 -2.59 -3.117 1 98.5 104 VAL B C 1
ATOM 1947 O O . VAL B 1 104 ? 22.469 -3.562 -3.369 1 98.5 104 VAL B O 1
ATOM 1950 N N . LEU B 1 105 ? 21.656 -2.107 -1.927 1 98.62 105 LEU B N 1
ATOM 1951 C CA . LEU B 1 105 ? 22.609 -2.465 -0.885 1 98.62 105 LEU B CA 1
ATOM 1952 C C . LEU B 1 105 ? 22.219 -3.77 -0.204 1 98.62 105 LEU B C 1
ATOM 1954 O O . LEU B 1 105 ? 23.078 -4.566 0.177 1 98.62 105 LEU B O 1
ATOM 1958 N N . PHE B 1 106 ? 20.922 -4.051 -0.058 1 98.75 106 PHE B N 1
ATOM 1959 C CA . PHE B 1 106 ? 20.531 -5.137 0.83 1 98.75 106 PHE B CA 1
ATOM 1960 C C . PHE B 1 106 ? 19.812 -6.234 0.056 1 98.75 106 PHE B C 1
ATOM 1962 O O . PHE B 1 106 ? 19.703 -7.367 0.533 1 98.75 106 PHE B O 1
ATOM 1969 N N . MET B 1 107 ? 19.359 -5.914 -1.21 1 98.81 107 MET B N 1
ATOM 1970 C CA . MET B 1 107 ? 18.5 -6.895 -1.86 1 98.81 107 MET B CA 1
ATOM 1971 C C . MET B 1 107 ? 19.109 -7.383 -3.168 1 98.81 107 MET B C 1
ATOM 1973 O O . MET B 1 107 ? 18.594 -8.305 -3.797 1 98.81 107 MET B O 1
ATOM 1977 N N . SER B 1 108 ? 20.234 -6.852 -3.578 1 98.44 108 SER B N 1
ATOM 1978 C CA . SER B 1 108 ? 20.781 -7.117 -4.902 1 98.44 108 SER B CA 1
ATOM 1979 C C . SER B 1 108 ? 21.156 -8.586 -5.062 1 98.44 108 SER B C 1
ATOM 1981 O O . SER B 1 108 ? 20.859 -9.195 -6.094 1 98.44 108 SER B O 1
ATOM 1983 N N . SER B 1 109 ? 21.766 -9.211 -4.074 1 98.56 109 SER B N 1
ATOM 1984 C CA . SER B 1 109 ? 22.172 -10.609 -4.168 1 98.56 109 SER B CA 1
ATOM 1985 C C . SER B 1 109 ? 20.969 -11.531 -4.273 1 98.56 109 SER B C 1
ATOM 1987 O O . SER B 1 109 ? 20.938 -12.438 -5.109 1 98.56 109 SER B O 1
ATOM 1989 N N . THR B 1 110 ? 19.969 -11.289 -3.434 1 98.81 110 THR B N 1
ATOM 1990 C CA . THR B 1 110 ? 18.75 -12.078 -3.473 1 98.81 110 THR B CA 1
ATOM 1991 C C . THR B 1 110 ? 18.047 -11.922 -4.82 1 98.81 110 THR B C 1
ATOM 1993 O O . THR B 1 110 ? 17.609 -12.906 -5.418 1 98.81 110 THR B O 1
ATOM 1996 N N . ASN B 1 111 ? 17.953 -10.695 -5.285 1 98.75 111 ASN B N 1
ATOM 1997 C CA . ASN B 1 111 ? 17.344 -10.43 -6.582 1 98.75 111 ASN B CA 1
ATOM 1998 C C . ASN B 1 111 ? 18.062 -11.164 -7.707 1 98.75 111 ASN B C 1
ATOM 2000 O O . ASN B 1 111 ? 17.422 -11.758 -8.578 1 98.75 111 ASN B O 1
ATOM 2004 N N . GLU B 1 112 ? 19.328 -11.086 -7.695 1 98.5 112 GLU B N 1
ATOM 2005 C CA . GLU B 1 112 ? 20.125 -11.719 -8.742 1 98.5 112 GLU B CA 1
ATOM 2006 C C . GLU B 1 112 ? 19.922 -13.234 -8.75 1 98.5 112 GLU B C 1
ATOM 2008 O O . GLU B 1 112 ? 19.766 -13.836 -9.82 1 98.5 112 GLU B O 1
ATOM 2013 N N . LEU B 1 113 ? 19.922 -13.875 -7.621 1 98.62 113 LEU B N 1
ATOM 2014 C CA . LEU B 1 113 ? 19.719 -15.32 -7.531 1 98.62 113 LEU B CA 1
ATOM 2015 C C . LEU B 1 113 ? 18.328 -15.703 -8.008 1 98.62 113 LEU B C 1
ATOM 2017 O O . LEU B 1 113 ? 18.156 -16.688 -8.727 1 98.62 113 LEU B O 1
ATOM 2021 N N . LEU B 1 114 ? 17.359 -14.938 -7.68 1 98.81 114 LEU B N 1
ATOM 2022 C CA . LEU B 1 114 ? 15.984 -15.227 -8.094 1 98.81 114 LEU B CA 1
ATOM 2023 C C . LEU B 1 114 ? 15.812 -15.016 -9.594 1 98.81 114 LEU B C 1
ATOM 2025 O O . LEU B 1 114 ? 15.094 -15.773 -10.25 1 98.81 114 LEU B O 1
ATOM 2029 N N . LEU B 1 115 ? 16.5 -13.961 -10.086 1 98.56 115 LEU B N 1
ATOM 2030 C CA . LEU B 1 115 ? 16.422 -13.727 -11.523 1 98.56 115 LEU B CA 1
ATOM 2031 C C . LEU B 1 115 ? 17.094 -14.859 -12.289 1 98.56 115 LEU B C 1
ATOM 2033 O O . LEU B 1 115 ? 16.641 -15.242 -13.367 1 98.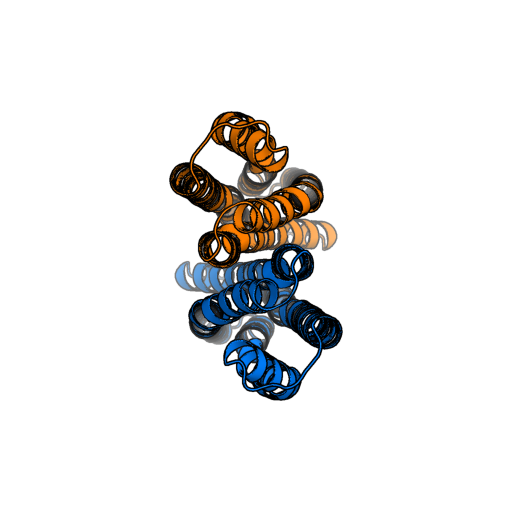56 115 LEU B O 1
ATOM 2037 N N . LYS B 1 116 ? 18.156 -15.438 -11.734 1 98.38 116 LYS B N 1
ATOM 2038 C CA . LYS B 1 116 ? 18.766 -16.625 -12.32 1 98.38 116 LYS B CA 1
ATOM 2039 C C . LYS B 1 116 ? 17.797 -17.812 -12.281 1 98.38 116 LYS B C 1
ATOM 2041 O O . LYS B 1 116 ? 17.75 -18.609 -13.219 1 98.38 116 LYS B O 1
ATOM 2046 N N . ALA B 1 117 ? 17.062 -17.938 -11.188 1 98.06 117 ALA B N 1
ATOM 2047 C CA . ALA B 1 117 ? 16.047 -18.984 -11.078 1 98.06 117 ALA B CA 1
ATOM 2048 C C . ALA B 1 117 ? 14.969 -18.828 -12.141 1 98.06 117 ALA B C 1
ATOM 2050 O O . ALA B 1 117 ? 14.539 -19.797 -12.758 1 98.06 117 ALA B O 1
ATOM 2051 N N . VAL B 1 118 ? 14.539 -17.594 -12.352 1 97.56 118 VAL B N 1
ATOM 2052 C CA . VAL B 1 118 ? 13.539 -17.297 -13.367 1 97.56 118 VAL B CA 1
ATOM 2053 C C . VAL B 1 118 ? 14.062 -17.688 -14.742 1 97.56 118 VAL B C 1
ATOM 2055 O O . VAL B 1 118 ? 13.32 -18.25 -15.555 1 97.56 118 VAL B O 1
ATOM 2058 N N . ALA B 1 119 ? 15.305 -17.5 -14.945 1 96.88 119 ALA B N 1
ATOM 2059 C CA . ALA B 1 119 ? 15.93 -17.766 -16.234 1 96.88 119 ALA B CA 1
ATOM 2060 C C . ALA B 1 119 ? 16.234 -19.266 -16.406 1 96.88 119 ALA B C 1
ATOM 2062 O O . ALA B 1 119 ? 16.609 -19.703 -17.484 1 96.88 119 ALA B O 1
ATOM 2063 N N . GLY B 1 120 ? 16.094 -20.016 -15.344 1 95.06 120 GLY B N 1
ATOM 2064 C CA . GLY B 1 120 ? 16.391 -21.438 -15.398 1 95.06 120 GLY B CA 1
ATOM 2065 C C . GLY B 1 120 ? 17.875 -21.734 -15.344 1 95.06 120 GLY B C 1
ATOM 2066 O O . GLY B 1 120 ? 18.312 -22.797 -15.766 1 95.06 120 GLY B O 1
ATOM 2067 N N . THR B 1 121 ? 18.641 -20.766 -14.891 1 95.12 121 THR B N 1
ATOM 2068 C CA . THR B 1 121 ? 20.094 -20.938 -14.898 1 95.12 121 THR B CA 1
ATOM 2069 C C . THR B 1 121 ? 20.625 -21.125 -13.484 1 95.12 121 THR B C 1
ATOM 2071 O O . THR B 1 121 ? 21.828 -21.266 -13.281 1 95.12 121 THR B O 1
ATOM 2074 N N . LEU B 1 122 ? 19.719 -21.125 -12.531 1 93.94 122 LEU B N 1
ATOM 2075 C CA . LEU B 1 122 ? 20.109 -21.406 -11.148 1 93.94 122 LEU B CA 1
ATOM 2076 C C . LEU B 1 122 ? 19.891 -22.875 -10.812 1 93.94 122 LEU B C 1
ATOM 2078 O O . LEU B 1 122 ? 18.766 -23.375 -10.922 1 93.94 122 LEU B O 1
ATOM 2082 N N . GLU B 1 123 ? 20.938 -23.641 -10.578 1 94.19 123 GLU B N 1
ATOM 2083 C CA . GLU B 1 123 ? 20.766 -25 -10.078 1 94.19 123 GLU B CA 1
ATOM 2084 C C . GLU B 1 123 ? 20.375 -25.016 -8.602 1 94.19 123 GLU B C 1
ATOM 2086 O O . GLU B 1 123 ? 21.234 -24.969 -7.723 1 94.19 123 GLU B O 1
ATOM 2091 N N . ALA B 1 124 ? 19.094 -25.031 -8.297 1 95.19 124 ALA B N 1
ATOM 2092 C CA . ALA B 1 124 ? 18.562 -25 -6.938 1 95.19 124 ALA B CA 1
ATOM 2093 C C . ALA B 1 124 ? 17.266 -25.797 -6.836 1 95.19 124 ALA B C 1
ATOM 2095 O O . ALA B 1 124 ? 16.5 -25.875 -7.805 1 95.19 124 ALA B O 1
ATOM 2096 N N . SER B 1 125 ? 17.047 -26.375 -5.727 1 96.94 125 SER B N 1
ATOM 2097 C CA . SER B 1 125 ? 15.797 -27.078 -5.48 1 96.94 125 SER B CA 1
ATOM 2098 C C . SER B 1 125 ? 14.641 -26.109 -5.301 1 96.94 125 SER B C 1
ATOM 2100 O O . SER B 1 125 ? 14.859 -24.922 -5.055 1 96.94 125 SER B O 1
ATOM 2102 N N . SER B 1 126 ? 13.422 -26.609 -5.5 1 97.62 126 SER B N 1
ATOM 2103 C CA . SER B 1 126 ? 12.242 -25.797 -5.234 1 97.62 126 SER B CA 1
ATOM 2104 C C . SER B 1 126 ? 12.25 -25.25 -3.814 1 97.62 126 SER B C 1
ATOM 2106 O O . SER B 1 126 ? 11.797 -24.125 -3.576 1 97.62 126 SER B O 1
ATOM 2108 N N . GLU B 1 127 ? 12.75 -26.016 -2.928 1 98.06 127 GLU B N 1
ATOM 2109 C CA . GLU B 1 127 ? 12.836 -25.578 -1.536 1 98.06 127 GLU B CA 1
ATOM 2110 C C . GLU B 1 127 ? 13.82 -24.422 -1.379 1 98.06 127 GLU B C 1
ATOM 2112 O O . GLU B 1 127 ? 13.562 -23.469 -0.628 1 98.06 127 GLU B O 1
ATOM 2117 N N . ASP B 1 128 ? 14.914 -24.484 -2.041 1 98.06 128 ASP B N 1
ATOM 2118 C CA . ASP B 1 128 ? 15.906 -23.406 -1.999 1 98.06 128 ASP B CA 1
ATOM 2119 C C . ASP B 1 128 ? 15.328 -22.109 -2.576 1 98.06 128 ASP B C 1
ATOM 2121 O O . ASP B 1 128 ? 15.57 -21.031 -2.041 1 98.06 128 ASP B O 1
ATOM 2125 N N . VAL B 1 129 ? 14.648 -22.25 -3.662 1 98.56 129 VAL B N 1
ATOM 2126 C CA . VAL B 1 129 ? 14.023 -21.094 -4.297 1 98.56 129 VAL B CA 1
ATOM 2127 C C . VAL B 1 129 ? 12.977 -20.484 -3.361 1 98.56 129 VAL B C 1
ATOM 2129 O O . VAL B 1 129 ? 12.875 -19.266 -3.23 1 98.56 129 VAL B O 1
ATOM 2132 N N . ALA B 1 130 ? 12.211 -21.344 -2.717 1 98.81 130 ALA B N 1
ATOM 2133 C CA . ALA B 1 130 ? 11.227 -20.875 -1.754 1 98.81 130 ALA B CA 1
ATOM 2134 C C . ALA B 1 130 ? 11.891 -20.062 -0.635 1 98.81 130 ALA B C 1
ATOM 2136 O O . ALA B 1 130 ? 11.359 -19.047 -0.19 1 98.81 130 ALA B O 1
ATOM 2137 N N . LYS B 1 131 ? 12.984 -20.5 -0.174 1 98.81 131 LYS B N 1
ATOM 2138 C CA . LYS B 1 131 ? 13.734 -19.781 0.85 1 98.81 131 LYS B CA 1
ATOM 2139 C C . LYS B 1 131 ? 14.172 -18.406 0.343 1 98.81 131 LYS B C 1
ATOM 2141 O O . LYS B 1 131 ? 14.133 -17.422 1.083 1 98.81 131 LYS B O 1
ATOM 2146 N N . LEU B 1 132 ? 14.656 -18.344 -0.91 1 98.88 132 LEU B N 1
ATOM 2147 C CA . LEU B 1 132 ? 15.062 -17.078 -1.511 1 98.88 132 LEU B CA 1
ATOM 2148 C C . LEU B 1 132 ? 13.883 -16.125 -1.632 1 98.88 132 LEU B C 1
ATOM 2150 O O . LEU B 1 132 ? 14.016 -14.93 -1.365 1 98.88 132 LEU B O 1
ATOM 2154 N N . ILE B 1 133 ? 12.719 -16.625 -2.045 1 98.94 133 ILE B N 1
ATOM 2155 C CA . ILE B 1 133 ? 11.516 -15.805 -2.148 1 98.94 133 ILE B CA 1
ATOM 2156 C C . ILE B 1 133 ? 11.125 -15.289 -0.766 1 98.94 133 ILE B C 1
ATOM 2158 O O . ILE B 1 133 ? 10.75 -14.125 -0.615 1 98.94 133 ILE B O 1
ATOM 2162 N N . GLY B 1 134 ? 11.195 -16.141 0.216 1 98.94 134 GLY B N 1
ATOM 2163 C CA . GLY B 1 134 ? 10.945 -15.711 1.583 1 98.94 134 GLY B CA 1
ATOM 2164 C C . GLY B 1 134 ? 11.883 -14.617 2.055 1 98.94 134 GLY B C 1
ATOM 2165 O O . GLY B 1 134 ? 11.453 -13.656 2.693 1 98.94 134 GLY B O 1
ATOM 2166 N N . ARG B 1 135 ? 13.172 -14.773 1.774 1 98.94 135 ARG B N 1
ATOM 2167 C CA . ARG B 1 135 ? 14.148 -13.75 2.113 1 98.94 135 ARG B CA 1
ATOM 2168 C C . ARG B 1 135 ? 13.82 -12.422 1.435 1 98.94 135 ARG B C 1
ATOM 2170 O O . ARG B 1 135 ? 13.883 -11.367 2.062 1 98.94 135 ARG B O 1
ATOM 2177 N N . TRP B 1 136 ? 13.523 -12.531 0.184 1 98.94 136 TRP B N 1
ATOM 2178 C CA . TRP B 1 136 ? 13.109 -11.336 -0.545 1 98.94 136 TRP B CA 1
ATOM 2179 C C . TRP B 1 136 ? 11.922 -10.672 0.132 1 98.94 136 TRP B C 1
ATOM 2181 O O . TRP B 1 136 ? 11.898 -9.445 0.297 1 98.94 136 TRP B O 1
ATOM 2191 N N . GLY B 1 137 ? 10.93 -11.492 0.487 1 98.94 137 GLY B N 1
ATOM 2192 C CA . GLY B 1 137 ? 9.758 -10.969 1.165 1 98.94 137 GLY B CA 1
ATOM 2193 C C . GLY B 1 137 ? 10.086 -10.242 2.455 1 98.94 137 GLY B C 1
ATOM 2194 O O . GLY B 1 137 ? 9.516 -9.188 2.74 1 98.94 137 GLY B O 1
ATOM 2195 N N . PHE B 1 138 ? 10.977 -10.812 3.23 1 98.88 138 PHE B N 1
ATOM 2196 C CA . PHE B 1 138 ? 11.367 -10.203 4.496 1 98.88 138 PHE B CA 1
ATOM 2197 C C . PHE B 1 138 ? 12.078 -8.875 4.262 1 98.88 138 PHE B C 1
ATOM 2199 O O . PHE B 1 138 ? 11.734 -7.863 4.883 1 98.88 138 PHE B O 1
ATOM 2206 N N . LEU B 1 139 ? 13.039 -8.844 3.42 1 98.94 139 LEU B N 1
ATOM 2207 C CA . LEU B 1 139 ? 13.773 -7.617 3.115 1 98.94 139 LEU B CA 1
ATOM 2208 C C . LEU B 1 139 ? 12.836 -6.547 2.564 1 98.94 139 LEU B C 1
ATOM 2210 O O . LEU B 1 139 ? 12.945 -5.371 2.93 1 98.94 139 LEU B O 1
ATOM 2214 N N . ASN B 1 140 ? 11.969 -6.98 1.709 1 98.94 140 ASN B N 1
ATOM 2215 C CA . ASN B 1 140 ? 11.008 -6.051 1.126 1 98.94 140 ASN B CA 1
ATOM 2216 C C . ASN B 1 140 ? 10.07 -5.477 2.186 1 98.94 140 ASN B C 1
ATOM 2218 O O . ASN B 1 140 ? 9.727 -4.293 2.137 1 98.94 140 ASN B O 1
ATOM 2222 N N . LEU B 1 141 ? 9.672 -6.273 3.127 1 98.94 141 LEU B N 1
ATOM 2223 C CA . LEU B 1 141 ? 8.82 -5.777 4.203 1 98.94 141 LEU B CA 1
ATOM 2224 C C . LEU B 1 141 ? 9.555 -4.738 5.043 1 98.94 141 LEU B C 1
ATOM 2226 O O . LEU B 1 141 ? 8.977 -3.717 5.418 1 98.94 141 LEU B O 1
ATOM 2230 N N . VAL B 1 142 ? 10.797 -4.98 5.352 1 98.94 142 VAL B N 1
ATOM 2231 C CA . VAL B 1 142 ? 11.617 -3.996 6.055 1 98.94 142 VAL B CA 1
ATOM 2232 C C . VAL B 1 142 ? 11.703 -2.713 5.23 1 98.94 142 VAL B C 1
ATOM 2234 O O . VAL B 1 142 ? 11.555 -1.612 5.77 1 98.94 142 VAL B O 1
ATOM 2237 N N . ARG B 1 143 ? 11.906 -2.852 3.957 1 98.94 143 ARG B N 1
ATOM 2238 C CA . ARG B 1 143 ? 11.992 -1.72 3.039 1 98.94 143 ARG B CA 1
ATOM 2239 C C . ARG B 1 143 ? 10.719 -0.876 3.098 1 98.94 143 ARG B C 1
ATOM 2241 O O . ARG B 1 143 ? 10.781 0.35 2.986 1 98.94 143 ARG B O 1
ATOM 2248 N N . SER B 1 144 ? 9.578 -1.528 3.287 1 98.94 144 SER B N 1
ATOM 2249 C CA . SER B 1 144 ? 8.297 -0.832 3.314 1 98.94 144 SER B CA 1
ATOM 2250 C C . SER B 1 144 ? 8.219 0.142 4.484 1 98.94 144 SER B C 1
ATOM 2252 O O . SER B 1 144 ? 7.434 1.09 4.461 1 98.94 144 SER B O 1
ATOM 2254 N N . LEU B 1 145 ? 9.008 -0.049 5.512 1 98.94 145 LEU B N 1
ATOM 2255 C CA . LEU B 1 145 ? 8.977 0.802 6.695 1 98.94 145 LEU B CA 1
ATOM 2256 C C . LEU B 1 145 ? 9.695 2.123 6.438 1 98.94 145 LEU B C 1
ATOM 2258 O O . LEU B 1 145 ? 9.461 3.107 7.141 1 98.94 145 LEU B O 1
ATOM 2262 N N . ILE B 1 146 ? 10.547 2.127 5.477 1 98.94 146 ILE B N 1
ATOM 2263 C CA . ILE B 1 146 ? 11.383 3.289 5.223 1 98.94 146 ILE B CA 1
ATOM 2264 C C . ILE B 1 146 ? 10.516 4.477 4.809 1 98.94 146 ILE B C 1
ATOM 2266 O O . ILE B 1 146 ? 10.539 5.523 5.457 1 98.94 146 ILE B O 1
ATOM 2270 N N . PRO B 1 147 ? 9.664 4.363 3.775 1 98.94 147 PRO B N 1
ATOM 2271 C CA . PRO B 1 147 ? 8.805 5.508 3.447 1 98.94 147 PRO B CA 1
ATOM 2272 C C . PRO B 1 147 ? 7.781 5.805 4.539 1 98.94 147 PRO B C 1
ATOM 2274 O O . PRO B 1 147 ? 7.328 6.945 4.668 1 98.94 147 PRO B O 1
ATOM 2277 N N . LEU B 1 148 ? 7.418 4.809 5.344 1 98.94 148 LEU B N 1
ATOM 2278 C CA . LEU B 1 148 ? 6.492 5.043 6.449 1 98.94 148 LEU B CA 1
ATOM 2279 C C . LEU B 1 148 ? 7.094 6.008 7.465 1 98.94 148 LEU B C 1
ATOM 2281 O O . LEU B 1 148 ? 6.398 6.879 7.992 1 98.94 148 LEU B O 1
ATOM 2285 N N . THR B 1 149 ? 8.398 5.855 7.766 1 98.88 149 THR B N 1
ATOM 2286 C CA . THR B 1 149 ? 9.078 6.797 8.648 1 98.88 149 THR B CA 1
ATOM 2287 C C . THR B 1 149 ? 9.109 8.195 8.031 1 98.88 149 THR B C 1
ATOM 2289 O O . THR B 1 149 ? 9.062 9.195 8.742 1 98.88 149 THR B O 1
ATOM 2292 N N . GLY B 1 150 ? 9.227 8.211 6.711 1 98.88 150 GLY B N 1
ATOM 2293 C CA . GLY B 1 150 ? 9.133 9.492 6.027 1 98.88 150 GLY B CA 1
ATOM 2294 C C . GLY B 1 150 ? 7.809 10.195 6.25 1 98.88 150 GLY B C 1
ATOM 2295 O O . GLY B 1 150 ? 7.773 11.406 6.473 1 98.88 150 GLY B O 1
ATOM 2296 N N . ALA B 1 151 ? 6.742 9.461 6.168 1 98.88 151 ALA B N 1
ATOM 2297 C CA . ALA B 1 151 ? 5.426 10.039 6.434 1 98.88 151 ALA B CA 1
ATOM 2298 C C . ALA B 1 151 ? 5.352 10.602 7.848 1 98.88 151 ALA B C 1
ATOM 2300 O O . ALA B 1 151 ? 4.852 11.711 8.047 1 98.88 151 ALA B O 1
ATOM 2301 N N . ALA B 1 152 ? 5.863 9.867 8.797 1 98.69 152 ALA B N 1
ATOM 2302 C CA . ALA B 1 152 ? 5.867 10.32 10.188 1 98.69 152 ALA B CA 1
ATOM 2303 C C . ALA B 1 152 ? 6.648 11.625 10.336 1 98.69 152 ALA B C 1
ATOM 2305 O O . ALA B 1 152 ? 6.191 12.555 11 1 98.69 152 ALA B O 1
ATOM 2306 N N . ALA B 1 153 ? 7.777 11.695 9.727 1 98.56 153 ALA B N 1
ATOM 2307 C CA . ALA B 1 153 ? 8.602 12.898 9.789 1 98.56 153 ALA B CA 1
ATOM 2308 C C . ALA B 1 153 ? 7.891 14.078 9.125 1 98.56 153 ALA B C 1
ATOM 2310 O O . ALA B 1 153 ? 7.988 15.211 9.602 1 98.56 153 ALA B O 1
ATOM 2311 N N . GLY B 1 154 ? 7.273 13.805 7.984 1 98.25 154 GLY B N 1
ATOM 2312 C CA . GLY B 1 154 ? 6.5 14.859 7.34 1 98.25 154 GLY B CA 1
ATOM 2313 C C . GLY B 1 154 ? 5.43 15.445 8.242 1 98.25 154 GLY B C 1
ATOM 2314 O O . GLY B 1 154 ? 5.242 16.672 8.266 1 98.25 154 GLY B O 1
ATOM 2315 N N . PHE B 1 155 ? 4.75 14.617 9.031 1 97.81 155 PHE B N 1
ATOM 2316 C CA . PHE B 1 155 ? 3.729 15.109 9.953 1 97.81 155 PHE B CA 1
ATOM 2317 C C . PHE B 1 155 ? 4.352 15.977 11.039 1 97.81 155 PHE B C 1
ATOM 2319 O O . PHE B 1 155 ? 3.734 16.938 11.5 1 97.81 155 PHE B O 1
ATOM 2326 N N . SER B 1 156 ? 5.52 15.664 11.492 1 96.19 156 SER B N 1
ATOM 2327 C CA . SER B 1 156 ? 6.168 16.453 12.531 1 96.19 156 SER B CA 1
ATOM 2328 C C . SER B 1 156 ? 6.379 17.891 12.078 1 96.19 156 SER B C 1
ATOM 2330 O O . SER B 1 156 ? 6.262 18.828 12.883 1 96.19 156 SER B O 1
ATOM 2332 N N . ALA B 1 157 ? 6.703 18.016 10.867 1 94.25 157 ALA B N 1
ATOM 2333 C CA . ALA B 1 157 ? 6.855 19.359 10.32 1 94.25 157 ALA B CA 1
ATOM 2334 C C . ALA B 1 157 ? 5.516 20.094 10.289 1 94.25 157 ALA B C 1
ATOM 2336 O O . ALA B 1 157 ? 5.441 21.281 10.633 1 94.25 157 ALA B O 1
ATOM 2337 N N . LEU B 1 158 ? 4.531 19.422 9.891 1 91.12 158 LEU B N 1
ATOM 2338 C CA . LEU B 1 158 ? 3.201 20.016 9.852 1 91.12 158 LEU B CA 1
ATOM 2339 C C . LEU B 1 158 ? 2.727 20.375 11.258 1 91.12 158 LEU B 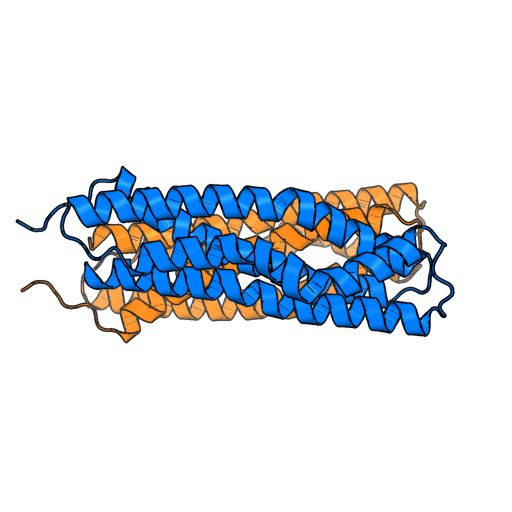C 1
ATOM 2341 O O . LEU B 1 158 ? 2.129 21.422 11.461 1 91.12 158 LEU B O 1
ATOM 2345 N N . PHE B 1 159 ? 3.004 19.5 12.211 1 91.44 159 PHE B N 1
ATOM 2346 C CA . PHE B 1 159 ? 2.568 19.688 13.586 1 91.44 159 PHE B CA 1
ATOM 2347 C C . PHE B 1 159 ? 3.244 20.906 14.203 1 91.44 159 PHE B C 1
ATOM 2349 O O . PHE B 1 159 ? 2.654 21.594 15.039 1 91.44 159 PHE B O 1
ATOM 2356 N N . SER B 1 160 ? 4.375 21.234 13.812 1 89.25 160 SER B N 1
ATOM 2357 C CA . SER B 1 160 ? 5.105 22.391 14.336 1 89.25 160 SER B CA 1
ATOM 2358 C C . SER B 1 160 ? 4.441 23.703 13.914 1 89.25 160 SER B C 1
ATOM 2360 O O . SER B 1 160 ? 4.711 24.75 14.5 1 89.25 160 SER B O 1
ATOM 2362 N N . THR B 1 161 ? 3.662 23.641 12.953 1 82.94 161 THR B N 1
ATOM 2363 C CA . THR B 1 161 ? 2.967 24.828 12.492 1 82.94 161 THR B CA 1
ATOM 2364 C C . THR B 1 161 ? 1.609 24.969 13.172 1 82.94 161 THR B C 1
ATOM 2366 O O . THR B 1 161 ? 0.931 25.984 13.023 1 82.94 161 THR B O 1
ATOM 2369 N N . LEU B 1 162 ? 1.175 23.922 13.828 1 82.38 162 LEU B N 1
ATOM 2370 C CA . LEU B 1 162 ? -0.145 23.906 14.445 1 82.38 162 LEU B CA 1
ATOM 2371 C C . LEU B 1 162 ? -0.055 24.25 15.93 1 82.38 162 LEU B C 1
ATOM 2373 O O . LEU B 1 162 ? -0.937 24.922 16.469 1 82.38 162 LEU B O 1
#

Organism: Gibberella zeae (strain ATCC MYA-4620 / CBS 123657 / FGSC 9075 / NRRL 31084 / PH-1) (NCBI:txid229533)

pLDDT: mean 96.69, std 7.28, range [40.25, 98.94]

Nearest PDB structures (foldseek):
  7xge-assembly3_E  TM=4.070E-01  e=2.420E+00  synthetic construct
  3mac-assembly1_A  TM=3.025E-01  e=3.065E+00  Human immunodeficiency virus 1
  7e1a-assembly1_U  TM=2.241E-01  e=9.529E+00  Homo sapiens
  7xgg-assembly2_D  TM=5.308E-01  e=6.425E-01  synthetic construct
  7xge-assembly3_E  TM=4.069E-01  e=2.415E+00  synthetic construct

Sequence (324 aa):
MPVSIPLPSLLASATGIAGSAWASGFIASLSLAGVPGALQLSTPSSTIVWHQLFSRGFALMPKFAVTTTAVYLYAAYTAQQQGRSWKGLVFGAVSTVSIIPFTVLFMSSTNELLLKAVAGTLEASSEDVAKLIGRWGFLNLVRSLIPLTGAAAGFSALFSTLMPVSIPLPSLLASATGIAGSAWASGFIASLSLAGVPGALQLSTPSSTIVWHQLFSRGFALMPKFAVTTTAVYLYAAYTAQQQGRSWKGLVFGAVSTVSIIPFTVLFMSSTNELLLKAVAGTLEASSEDVAKLIGRWGFLNLVRSLIPLTGAAAGFSALFSTL

Secondary structure (DSSP, 8-state):
------HHHHHHHHHHHHHHHHHHHHHHHIIIIIHHHHHTS-TTHHHHHHHHHHHHHHHHHHHHHHHHHHHHHHHHHHHHHTT---HHHHHHHHHHHTHHHHIIIIIHHHHHHHHHHHHT-----HHHHHHHHHHHHHHHHHHHHHHHHHHHHHHHHHHTT-/------HHHHHHHHHHHHHHHHHHHHHHHIIIIIHHHHHTS-TTHHHHHHHHHHHHHHHHHHHHHHHHHHHHHHHHHHHHHTT---HHHHHHHHHHHTHHHHIIIIIHHHHHHHHHHHHT-----HHHHHHHHHHHHHHHHHHHHHHHHHHHHHHHHHHTT-

InterPro domains:
  IPR013901 Anthrone oxygenase [PF08592] (50-152)

Foldseek 3Di:
DLPPPDPLLVVLLVLLLVLLLVLLVLLLCCLPPQLVVLLVDFPPSSLVSLVVSVVVCVVPQLVSLQVSLVSLVVSLVSCVVSVAQRVLSNLLSCLSNCLVVLCVPPPVVLVVQSVCSNVVNHPDGRVVNSVSSNVNSVSSNVSSVSNVSSSVSSVVRVVRSD/DLPDPDPLLVVLLVLLLVLLLVLLVLLLCCLPPQLVVLLVDFPPSSLVSLVVSVVVCVVPQLVSLQVSLVSLVVSLVSCVVSVAQRVLSNLLSCLSNCLVVLCVPPPVVLVVQSVCSNVVNHPDGRVVNSVSSNVNSVSSNVSSVSNVSSSVSSVVRVVRSD